Protein AF-0000000070730585 (afdb_homodimer)

Foldseek 3Di:
DPPCVVQAQAWKWWAWPQGKIKIFHWNDADPQRKTKGAQMWIWAAAADPPPPDFIDTHGDGIDIDTPNGTDDMGGDDPVVVVVDDRRPDHDDGDDNPPPPD/DPPCVVQAQAWKWWAWPQGKIKIFHWNDADPQRKTKGAQMWIWDAAADPPPPDFIDTHGDGIDIDTPNGTDDMGGDDPVVVVVDDSRPDHDDGDDPVPPPD

Solvent-accessible surface area (backbone atoms only — not comparable to full-atom values): 10731 Å² total; per-residue (Å²): 130,67,76,58,64,81,41,48,74,33,51,28,39,40,33,30,50,60,41,47,39,34,36,24,30,27,69,46,68,52,97,73,48,30,35,34,30,35,78,19,30,36,48,46,57,48,47,46,86,76,48,84,55,62,38,43,78,41,81,55,42,71,43,77,45,52,23,81,42,28,16,36,40,24,60,60,52,67,78,58,53,72,68,56,62,64,64,72,49,35,28,40,67,61,21,61,63,67,68,80,117,130,65,76,60,64,81,40,49,76,32,49,27,38,38,33,31,49,63,41,45,39,35,38,22,29,28,70,45,68,50,94,73,50,30,33,36,30,34,77,19,32,34,47,48,57,50,46,47,85,75,48,83,55,63,39,42,76,41,79,55,40,70,45,78,45,52,24,84,43,27,16,33,40,25,60,60,53,67,79,60,54,71,69,56,61,64,63,72,48,34,27,42,69,60,19,63,69,64,72,81,117

Structure (mmCIF, N/CA/C/O backbone):
data_AF-0000000070730585-model_v1
#
loop_
_entity.id
_entity.type
_entity.pdbx_description
1 polymer 'LSM2-LSM8 complex subunit LSM8'
#
loop_
_atom_site.group_PDB
_atom_site.id
_atom_site.type_symbol
_atom_site.label_atom_id
_atom_site.label_alt_id
_atom_site.label_comp_id
_atom_site.label_asym_id
_atom_site.label_entity_id
_atom_site.label_seq_id
_atom_site.pdbx_PDB_ins_code
_atom_site.Cartn_x
_atom_site.Cartn_y
_atom_site.Cartn_z
_atom_site.occupancy
_atom_site.B_iso_or_equiv
_atom_site.auth_seq_id
_atom_site.auth_comp_id
_atom_site.auth_asym_id
_atom_site.auth_atom_id
_atom_site.pdbx_PDB_model_num
ATOM 1 N N . MET A 1 1 ? 3.477 23.672 -4.301 1 46.38 1 MET A N 1
ATOM 2 C CA . MET A 1 1 ? 3.389 23.297 -2.893 1 46.38 1 MET A CA 1
ATOM 3 C C . MET A 1 1 ? 3.186 21.781 -2.742 1 46.38 1 MET A C 1
ATOM 5 O O . MET A 1 1 ? 2.643 21.141 -3.639 1 46.38 1 MET A O 1
ATOM 9 N N . SER A 1 2 ? 3.818 21.078 -1.729 1 65.12 2 SER A N 1
ATOM 10 C CA . SER A 1 2 ? 3.908 19.625 -1.637 1 65.12 2 SER A CA 1
ATOM 11 C C . SER A 1 2 ? 2.527 18.984 -1.511 1 65.12 2 SER A C 1
ATOM 13 O O . SER A 1 2 ? 1.624 19.578 -0.907 1 65.12 2 SER A O 1
ATOM 15 N N . GLU A 1 3 ? 2.125 18.172 -2.365 1 73.56 3 GLU A N 1
ATOM 16 C CA . GLU A 1 3 ? 0.875 17.422 -2.332 1 73.56 3 GLU A CA 1
ATOM 17 C C . GLU A 1 3 ? 0.515 17 -0.906 1 73.56 3 GLU A C 1
ATOM 19 O O . GLU A 1 3 ? -0.664 16.859 -0.574 1 73.56 3 GLU A O 1
ATOM 24 N N . LEU A 1 4 ? 1.361 17.109 -0.024 1 88.06 4 LEU A N 1
ATOM 25 C CA . LEU A 1 4 ? 1.136 16.734 1.369 1 88.06 4 LEU A CA 1
ATOM 26 C C . LEU A 1 4 ? 0.392 17.844 2.111 1 88.06 4 LEU A C 1
ATOM 28 O O . LEU A 1 4 ? -0.334 17.562 3.07 1 88.06 4 LEU A O 1
ATOM 32 N N . ALA A 1 5 ? 0.624 19.031 1.629 1 90.94 5 ALA A N 1
ATOM 33 C CA . ALA A 1 5 ? -0.009 20.172 2.283 1 90.94 5 ALA A CA 1
ATOM 34 C C . ALA A 1 5 ? -1.527 20.016 2.305 1 90.94 5 ALA A C 1
ATOM 36 O O . ALA A 1 5 ? -2.18 20.375 3.289 1 90.94 5 ALA A O 1
ATOM 37 N N . SER A 1 6 ? -2.062 19.469 1.264 1 89.31 6 SER A N 1
ATOM 38 C CA . SER A 1 6 ? -3.512 19.328 1.159 1 89.31 6 SER A CA 1
ATOM 39 C C . SER A 1 6 ? -4.039 18.266 2.119 1 89.31 6 SER A C 1
ATOM 41 O O . SER A 1 6 ? -5.246 18.188 2.371 1 89.31 6 SER A O 1
ATOM 43 N N . PHE A 1 7 ? -3.184 17.484 2.658 1 92.44 7 PHE A N 1
ATOM 44 C CA . PHE A 1 7 ? -3.586 16.391 3.543 1 92.44 7 PHE A CA 1
ATOM 45 C C . PHE A 1 7 ? -3.508 16.828 5.004 1 92.44 7 PHE A C 1
ATOM 47 O O . PHE A 1 7 ? -4.047 16.156 5.883 1 92.44 7 PHE A O 1
ATOM 54 N N . VAL A 1 8 ? -2.832 17.922 5.25 1 95.75 8 VAL A N 1
ATOM 55 C CA . VAL A 1 8 ? -2.627 18.328 6.633 1 95.75 8 VAL A CA 1
ATOM 56 C C . VAL A 1 8 ? -3.979 18.547 7.312 1 95.75 8 VAL A C 1
ATOM 58 O O . VAL A 1 8 ? -4.859 19.219 6.758 1 95.75 8 VAL A O 1
ATOM 61 N N . GLY A 1 9 ? -4.141 17.922 8.484 1 96.56 9 GLY A N 1
ATOM 62 C CA . GLY A 1 9 ? -5.375 18.031 9.242 1 96.56 9 GLY A CA 1
ATOM 63 C C . GLY A 1 9 ? -6.383 16.953 8.906 1 96.56 9 GLY A C 1
ATOM 64 O O . GLY A 1 9 ? -7.43 16.844 9.555 1 96.56 9 GLY A O 1
ATOM 65 N N . LYS A 1 10 ? -6.133 16.188 7.938 1 94.69 10 LYS A N 1
ATOM 66 C CA . LYS A 1 10 ? -7.051 15.148 7.508 1 94.69 10 LYS A CA 1
ATOM 67 C C . LYS A 1 10 ? -6.586 13.773 7.984 1 94.69 10 LYS A C 1
ATOM 69 O O . LYS A 1 10 ? -5.418 13.594 8.336 1 94.69 10 LYS A O 1
ATOM 74 N N . LYS A 1 11 ? -7.574 12.844 8.055 1 95.25 11 LYS A N 1
ATOM 75 C CA . LYS A 1 11 ? -7.234 11.445 8.289 1 95.25 11 LYS A CA 1
ATOM 76 C C . LYS A 1 11 ? -6.641 10.797 7.043 1 95.25 11 LYS A C 1
ATOM 78 O O . LYS A 1 11 ? -7.18 10.945 5.945 1 95.25 11 LYS A O 1
ATOM 83 N N . VAL A 1 12 ? -5.445 10.164 7.25 1 95.25 12 VAL A N 1
ATOM 84 C CA . VAL A 1 12 ? -4.758 9.602 6.094 1 95.25 12 VAL A CA 1
ATOM 85 C C . VAL A 1 12 ? -4.352 8.156 6.387 1 95.25 12 VAL A C 1
ATOM 87 O O . VAL A 1 12 ? -4.262 7.758 7.547 1 95.25 12 VAL A O 1
ATOM 90 N N . HIS A 1 13 ? -4.184 7.422 5.332 1 93.75 13 HIS A N 1
ATOM 91 C CA . HIS A 1 13 ? -3.486 6.141 5.332 1 93.75 13 HIS A CA 1
ATOM 92 C C . HIS A 1 13 ? -2.021 6.309 4.941 1 93.75 13 HIS A C 1
ATOM 94 O O . HIS A 1 13 ? -1.703 7.082 4.035 1 93.75 13 HIS A O 1
ATOM 100 N N . VAL A 1 14 ? -1.124 5.578 5.559 1 95.25 14 VAL A N 1
ATOM 101 C CA . VAL A 1 14 ? 0.295 5.586 5.219 1 95.25 14 VAL A CA 1
ATOM 102 C C . VAL A 1 14 ? 0.813 4.156 5.121 1 95.25 14 VAL A C 1
ATOM 104 O O . VAL A 1 14 ? 0.583 3.342 6.023 1 95.25 14 VAL A O 1
ATOM 107 N N . ILE A 1 15 ? 1.457 3.891 4.09 1 93.44 15 ILE A N 1
ATOM 108 C CA . ILE A 1 15 ? 2.131 2.607 3.926 1 93.44 15 ILE A CA 1
ATOM 109 C C . ILE A 1 15 ? 3.643 2.814 3.924 1 93.44 15 ILE A C 1
ATOM 111 O O . ILE A 1 15 ? 4.152 3.688 3.217 1 93.44 15 ILE A O 1
ATOM 115 N N . THR A 1 16 ? 4.32 2.016 4.695 1 93.25 16 THR A N 1
ATOM 116 C CA . THR A 1 16 ? 5.766 2.162 4.809 1 93.25 16 THR A CA 1
ATOM 117 C C . THR A 1 16 ? 6.484 1.102 3.977 1 93.25 16 THR A C 1
ATOM 119 O O . THR A 1 16 ? 5.867 0.133 3.529 1 93.25 16 THR A O 1
ATOM 122 N N . THR A 1 17 ? 7.723 1.314 3.809 1 90 17 THR A N 1
ATOM 123 C CA . THR A 1 17 ? 8.547 0.448 2.971 1 90 17 THR A CA 1
ATOM 124 C C . THR A 1 17 ? 8.617 -0.959 3.555 1 90 17 THR A C 1
ATOM 126 O O . THR A 1 17 ? 8.789 -1.934 2.82 1 90 17 THR A O 1
ATOM 129 N N . ASP A 1 18 ? 8.398 -1.096 4.801 1 86.88 18 ASP A N 1
ATOM 130 C CA . ASP A 1 18 ? 8.43 -2.408 5.441 1 86.88 18 ASP A CA 1
ATOM 131 C C . ASP A 1 18 ? 7.02 -2.992 5.555 1 86.88 18 ASP A C 1
ATOM 133 O O . ASP A 1 18 ? 6.77 -3.863 6.391 1 86.88 18 ASP A O 1
ATOM 137 N N . ALA A 1 19 ? 6.078 -2.416 4.809 1 88.69 19 ALA A N 1
ATOM 138 C CA . ALA A 1 19 ? 4.746 -2.965 4.574 1 88.69 19 ALA A CA 1
ATOM 139 C C . ALA A 1 19 ? 3.867 -2.814 5.812 1 88.69 19 ALA A C 1
ATOM 141 O O . ALA A 1 19 ? 3.025 -3.674 6.09 1 88.69 19 ALA A O 1
ATOM 142 N N . ARG A 1 20 ? 4.113 -1.844 6.598 1 90.44 20 ARG A N 1
ATOM 143 C CA . ARG A 1 20 ? 3.189 -1.505 7.676 1 90.44 20 ARG A CA 1
ATOM 144 C C . ARG A 1 20 ? 2.127 -0.521 7.195 1 90.44 20 ARG A C 1
ATOM 146 O O . ARG A 1 20 ? 2.375 0.276 6.289 1 90.44 20 ARG A O 1
ATOM 153 N N . PHE A 1 21 ? 0.954 -0.68 7.797 1 90.88 21 PHE A N 1
ATOM 154 C CA . PHE A 1 21 ? -0.191 0.135 7.406 1 90.88 21 PHE A CA 1
ATOM 155 C C . PHE A 1 21 ? -0.681 0.977 8.578 1 90.88 21 PHE A C 1
ATOM 157 O O . PHE A 1 21 ? -1.13 0.438 9.594 1 90.88 21 PHE A O 1
ATOM 164 N N . PHE A 1 22 ? -0.597 2.279 8.406 1 94.88 22 PHE A N 1
ATOM 165 C CA . PHE A 1 22 ? -1.004 3.191 9.469 1 94.88 22 PHE A CA 1
ATOM 166 C C . PHE A 1 22 ? -2.189 4.043 9.023 1 94.88 22 PHE A C 1
ATOM 168 O O . PHE A 1 22 ? -2.365 4.297 7.832 1 94.88 22 PHE A O 1
ATOM 175 N N . GLU A 1 23 ? -2.961 4.387 9.945 1 95.38 23 GLU A N 1
ATOM 176 C CA . GLU A 1 23 ? -4.004 5.398 9.805 1 95.38 23 GLU A CA 1
ATOM 177 C C . GLU A 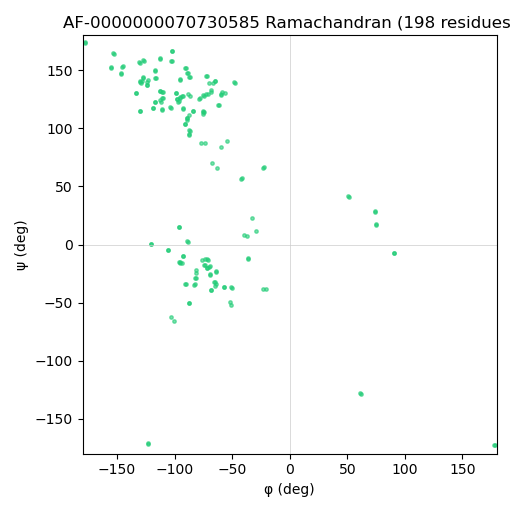1 23 ? -3.912 6.445 10.914 1 95.38 23 GLU A C 1
ATOM 179 O O . GLU A 1 23 ? -3.641 6.109 12.07 1 95.38 23 GLU A O 1
ATOM 184 N N . GLY A 1 24 ? -4.129 7.664 10.578 1 96.81 24 GLY A N 1
ATOM 185 C CA . GLY A 1 24 ? -4.105 8.75 11.555 1 96.81 24 GLY A CA 1
ATOM 186 C C . GLY A 1 24 ? -4.336 10.109 10.93 1 96.81 24 GLY A C 1
ATOM 187 O O . GLY A 1 24 ? -4.68 10.211 9.75 1 96.81 24 GLY A O 1
ATOM 188 N N . ILE A 1 25 ? -4.168 11.141 11.789 1 98 25 ILE A N 1
ATOM 189 C CA . ILE A 1 25 ? -4.309 12.516 11.32 1 98 25 ILE A CA 1
ATOM 190 C C . ILE A 1 25 ? -2.936 13.078 10.961 1 98 25 ILE A C 1
ATOM 192 O O . ILE A 1 25 ? -2.02 13.078 11.789 1 98 25 ILE A O 1
ATOM 196 N N . LEU A 1 26 ? -2.793 13.594 9.75 1 97.62 26 LEU A N 1
ATOM 197 C CA . LEU A 1 26 ? -1.549 14.258 9.375 1 97.62 26 LEU A CA 1
ATOM 198 C C . LEU A 1 26 ? -1.453 15.633 10.023 1 97.62 26 LEU A C 1
ATOM 200 O O . LEU A 1 26 ? -2.205 16.547 9.672 1 97.62 26 LEU A O 1
ATOM 204 N N . GLU A 1 27 ? -0.544 15.773 10.844 1 98 27 GLU A N 1
ATOM 205 C CA . GLU A 1 27 ? -0.42 17.031 11.57 1 98 27 GLU A CA 1
ATOM 206 C C . GLU A 1 27 ? 0.496 18 10.836 1 98 27 GLU A C 1
ATOM 208 O O . GLU A 1 27 ? 0.332 19.219 10.945 1 98 27 GLU A O 1
ATOM 213 N N . GLY A 1 28 ? 1.471 17.438 10.195 1 97 28 GLY A N 1
ATOM 214 C CA . GLY A 1 28 ? 2.426 18.266 9.484 1 97 28 GLY A CA 1
ATOM 215 C C . GLY A 1 28 ? 3.48 17.469 8.742 1 97 28 GLY A C 1
ATOM 216 O O . GLY A 1 28 ? 3.455 16.234 8.758 1 97 28 GLY A O 1
ATOM 217 N N . PHE A 1 29 ? 4.305 18.203 7.965 1 95.56 29 PHE A N 1
ATOM 218 C CA . PHE A 1 29 ? 5.422 17.625 7.227 1 95.56 29 PHE A CA 1
ATOM 219 C C . PHE A 1 29 ? 6.516 18.672 7.008 1 95.56 29 PHE A C 1
ATOM 221 O O . PHE A 1 29 ? 6.305 19.859 7.238 1 95.56 29 PHE A O 1
ATOM 228 N N . ASP A 1 30 ? 7.656 18.172 6.645 1 94 30 ASP A N 1
ATOM 229 C CA . ASP A 1 30 ? 8.75 19.109 6.418 1 94 30 ASP A CA 1
ATOM 230 C C . ASP A 1 30 ? 9.312 18.984 5.008 1 94 30 ASP A C 1
ATOM 232 O O . ASP A 1 30 ? 8.711 18.312 4.156 1 94 30 ASP A O 1
ATOM 236 N N . LYS A 1 31 ? 10.383 19.594 4.684 1 90.38 31 LYS A N 1
ATOM 237 C CA . LYS A 1 31 ? 10.938 19.641 3.334 1 90.38 31 LYS A CA 1
ATOM 238 C C . LYS A 1 31 ? 11.469 18.281 2.906 1 90.38 31 LYS A C 1
ATOM 240 O O . LYS A 1 31 ? 11.547 17.984 1.713 1 90.38 31 LYS A O 1
ATOM 245 N N . ASN A 1 32 ? 11.867 17.406 3.83 1 89.88 32 ASN A N 1
ATOM 246 C CA . ASN A 1 32 ? 12.352 16.062 3.535 1 89.88 32 ASN A CA 1
ATOM 247 C C . ASN A 1 32 ? 11.211 15.047 3.49 1 89.88 32 ASN A C 1
ATOM 249 O O . ASN A 1 32 ? 11.453 13.836 3.412 1 89.88 32 ASN A O 1
ATOM 253 N N . THR A 1 33 ? 10 15.555 3.664 1 90.44 33 THR A N 1
ATOM 254 C CA . THR A 1 33 ? 8.773 14.766 3.596 1 90.44 33 THR A CA 1
ATOM 255 C C . THR A 1 33 ? 8.617 13.914 4.852 1 90.44 33 THR A C 1
ATOM 257 O O . THR A 1 33 ? 7.922 12.891 4.828 1 90.44 33 THR A O 1
ATOM 260 N N . ASN A 1 34 ? 9.352 14.273 5.871 1 95.06 34 ASN A N 1
ATOM 261 C CA . ASN A 1 34 ? 9.016 13.703 7.172 1 95.06 34 ASN A CA 1
ATOM 262 C C . ASN A 1 34 ? 7.633 14.156 7.641 1 95.06 34 ASN A C 1
ATOM 264 O O . ASN A 1 34 ? 7.266 15.32 7.465 1 95.06 34 ASN A O 1
ATOM 268 N N . ILE A 1 35 ? 6.938 13.188 8.242 1 96.75 35 ILE A N 1
ATOM 269 C CA . ILE A 1 35 ? 5.578 13.562 8.617 1 96.75 35 ILE A CA 1
ATOM 270 C C . ILE A 1 35 ? 5.352 13.258 10.094 1 96.75 35 ILE A C 1
ATOM 272 O O . ILE A 1 35 ? 6.078 12.453 10.695 1 96.75 35 ILE A O 1
ATOM 276 N N . ILE A 1 36 ? 4.352 13.945 10.633 1 98.06 36 ILE A N 1
ATOM 277 C CA . ILE A 1 36 ? 3.852 13.688 11.977 1 98.06 36 ILE A CA 1
ATOM 278 C C . ILE A 1 36 ? 2.393 13.234 11.906 1 98.06 36 ILE A C 1
ATOM 280 O O . ILE A 1 36 ? 1.548 13.938 11.352 1 98.06 36 ILE A O 1
ATOM 284 N N . LEU A 1 37 ? 2.137 12.062 12.438 1 97.88 37 LEU A N 1
ATOM 285 C CA . LEU A 1 37 ? 0.783 11.531 12.531 1 97.88 37 LEU A CA 1
ATOM 286 C C . LEU A 1 37 ? 0.302 11.508 13.977 1 97.88 37 LEU A C 1
ATOM 288 O O . LEU A 1 37 ? 1.029 11.062 14.867 1 97.88 37 LEU A O 1
ATOM 292 N N . SER A 1 38 ? -0.859 12.008 14.164 1 98 38 SER A N 1
ATOM 293 C CA . SER A 1 38 ? -1.457 11.906 15.492 1 98 38 SER A CA 1
ATOM 294 C C . SER A 1 38 ? -2.67 10.984 15.484 1 98 38 SER A C 1
ATOM 296 O O . SER A 1 38 ? -3.201 10.656 14.422 1 98 38 SER A O 1
ATOM 298 N N . ASN A 1 39 ? -3.055 10.469 16.797 1 97.25 39 ASN A N 1
ATOM 299 C CA . ASN A 1 39 ? -4.184 9.555 16.953 1 97.25 39 ASN A CA 1
ATOM 300 C C . ASN A 1 39 ? -4.082 8.375 15.984 1 97.25 39 ASN A C 1
ATOM 302 O O . ASN A 1 39 ? -5.055 8.039 15.305 1 97.25 39 ASN A O 1
ATOM 306 N N . SER A 1 40 ? -2.85 7.895 15.891 1 96.94 40 SER A N 1
ATOM 307 C CA . SER A 1 40 ? -2.613 6.918 14.828 1 96.94 40 SER A CA 1
ATOM 308 C C . SER A 1 40 ? -2.852 5.496 15.328 1 96.94 40 SER A C 1
ATOM 310 O O . SER A 1 40 ? -2.762 5.23 16.531 1 96.94 40 SER A O 1
ATOM 312 N N . ILE A 1 41 ? -3.244 4.609 14.414 1 94.88 41 ILE A N 1
ATOM 313 C CA . ILE A 1 41 ? -3.332 3.172 14.633 1 94.88 41 ILE A CA 1
ATOM 314 C C . ILE A 1 41 ? -2.57 2.434 13.539 1 94.88 41 ILE A C 1
ATOM 316 O O . ILE A 1 41 ? -2.477 2.916 12.406 1 94.88 41 ILE A O 1
ATOM 320 N N . GLU A 1 42 ? -1.942 1.357 13.906 1 94.12 42 GLU A N 1
ATOM 321 C CA . GLU A 1 42 ? -1.372 0.425 12.938 1 94.12 42 GLU A CA 1
ATOM 322 C C . GLU A 1 42 ? -2.303 -0.762 12.703 1 94.12 42 GLU A C 1
ATOM 324 O O . GLU A 1 42 ? -2.771 -1.389 13.656 1 94.12 42 GLU A O 1
ATOM 329 N N . ARG A 1 43 ? -2.6 -0.965 11.539 1 88.19 43 ARG A N 1
ATOM 330 C CA . ARG A 1 43 ? -3.42 -2.123 11.203 1 88.19 43 ARG A CA 1
ATOM 331 C C . ARG A 1 43 ? -2.553 -3.326 10.844 1 88.19 43 ARG A C 1
ATOM 333 O O . ARG A 1 43 ? -1.734 -3.258 9.93 1 88.19 43 ARG A O 1
ATOM 340 N N . LEU A 1 44 ? -2.645 -4.359 11.602 1 85.19 44 LEU A N 1
ATOM 341 C CA . LEU A 1 44 ? -1.96 -5.617 11.312 1 85.19 44 LEU A CA 1
ATOM 342 C C . LEU A 1 44 ? -2.846 -6.543 10.492 1 85.19 44 LEU A C 1
ATOM 344 O O . LEU A 1 44 ? -3.883 -7.008 10.969 1 85.19 44 LEU A O 1
ATOM 348 N N . ILE A 1 45 ? -2.518 -6.605 9.227 1 75.38 45 ILE A N 1
ATOM 349 C CA . ILE A 1 45 ? -3.283 -7.457 8.328 1 75.38 45 ILE A CA 1
ATOM 350 C C . ILE A 1 45 ? -2.676 -8.859 8.297 1 75.38 45 ILE A C 1
ATOM 352 O O . ILE A 1 45 ? -1.491 -9.023 7.992 1 75.38 45 ILE A O 1
ATOM 356 N N . HIS A 1 46 ? -3.238 -9.844 8.852 1 66.81 46 HIS A N 1
ATOM 357 C CA . HIS A 1 46 ? -2.762 -11.219 8.906 1 66.81 46 HIS A CA 1
ATOM 358 C C . HIS A 1 46 ? -3.217 -12.008 7.684 1 66.81 46 HIS A C 1
ATOM 360 O O . HIS A 1 46 ? -4.309 -11.773 7.16 1 66.81 46 HIS A O 1
ATOM 366 N N . SER A 1 47 ? -2.146 -12.375 6.766 1 59.47 47 SER A N 1
ATOM 367 C CA . SER A 1 47 ? -2.344 -13.078 5.5 1 59.47 47 SER A CA 1
ATOM 368 C C . SER A 1 47 ? -3.176 -14.344 5.691 1 59.47 47 SER A C 1
ATOM 370 O O . SER A 1 47 ? -3.869 -14.781 4.773 1 59.47 47 SER A O 1
ATOM 372 N N . THR A 1 48 ? -2.738 -15.234 6.77 1 53.94 48 THR A N 1
ATOM 373 C CA . THR A 1 48 ? -2.953 -16.656 6.562 1 53.94 48 THR A CA 1
ATOM 374 C C . THR A 1 48 ? -4.422 -17.016 6.762 1 53.94 48 THR A C 1
ATOM 376 O O . THR A 1 48 ? -5.078 -16.5 7.664 1 53.94 48 THR A O 1
ATOM 379 N N . GLN A 1 49 ? -4.918 -17.391 5.668 1 51.38 49 GLN A N 1
ATOM 380 C CA . GLN A 1 49 ? -6.125 -18.203 5.816 1 51.38 49 GLN A CA 1
ATOM 381 C C . GLN A 1 49 ? -6.172 -18.875 7.184 1 51.38 49 GLN A C 1
ATOM 383 O O . GLN A 1 49 ? -7.25 -19.125 7.727 1 51.38 49 GLN A O 1
ATOM 388 N N . GLU A 1 50 ? -4.934 -19.234 7.465 1 49.38 50 GLU A N 1
ATOM 389 C CA . GLU A 1 50 ? -4.961 -20.141 8.617 1 49.38 50 GLU A CA 1
ATOM 390 C C . GLU A 1 50 ? -5.062 -19.359 9.922 1 49.38 50 GLU A C 1
ATOM 392 O O . GLU A 1 50 ? -5.305 -19.953 10.984 1 49.38 50 GLU A O 1
ATOM 397 N N . SER A 1 51 ? -4.629 -18.125 9.719 1 53.62 51 SER A N 1
ATOM 398 C CA . SER A 1 51 ? -4.715 -17.578 11.07 1 53.62 51 SER A CA 1
ATOM 399 C C . SER A 1 51 ? -6.098 -17 11.352 1 53.62 51 SER A C 1
ATOM 401 O O . SER A 1 51 ? -6.633 -16.234 10.547 1 53.62 51 SER A O 1
ATOM 403 N N . ASP A 1 52 ? -6.836 -17.75 11.883 1 58.66 52 ASP A N 1
ATOM 404 C CA . ASP A 1 52 ? -8.109 -17.328 12.461 1 58.66 52 ASP A CA 1
ATOM 405 C C . ASP A 1 52 ? -7.965 -15.977 13.164 1 58.66 52 ASP A C 1
ATOM 407 O O . ASP A 1 52 ? -8.867 -15.547 13.883 1 58.66 52 ASP A O 1
ATOM 411 N N . GLU A 1 53 ? -6.805 -15.484 12.922 1 62.62 53 GLU A N 1
ATOM 412 C CA . GLU A 1 53 ? -6.684 -14.258 13.695 1 62.62 53 GLU A CA 1
ATOM 413 C C . GLU A 1 53 ? -7.223 -13.062 12.922 1 62.62 53 GLU A C 1
ATOM 415 O O . GLU A 1 53 ? -6.977 -12.922 11.727 1 62.62 53 GLU A O 1
ATOM 420 N N . ALA A 1 54 ? -7.996 -12.398 13.547 1 70.12 54 ALA A N 1
ATOM 421 C CA . ALA A 1 54 ? -8.609 -11.18 13.008 1 70.12 54 ALA A CA 1
ATOM 422 C C . ALA A 1 54 ? -7.578 -10.062 12.867 1 70.12 54 ALA A C 1
ATOM 424 O O . ALA A 1 54 ? -6.582 -10.031 13.594 1 70.12 54 ALA A O 1
ATOM 425 N N . ASN A 1 55 ? -7.672 -9.375 11.828 1 79.38 55 ASN A N 1
ATOM 426 C CA . ASN A 1 55 ? -6.871 -8.164 11.727 1 79.38 55 ASN A CA 1
ATOM 427 C C . ASN A 1 55 ? -6.992 -7.305 12.984 1 79.38 55 ASN A C 1
ATOM 429 O O . ASN A 1 55 ? -8.047 -7.281 13.625 1 79.38 55 ASN A O 1
ATOM 433 N N . GLU A 1 56 ? -5.926 -6.797 13.344 1 84.56 56 GLU A N 1
ATOM 434 C CA . GLU A 1 56 ? -5.922 -6.008 14.57 1 84.56 56 GLU A CA 1
ATOM 435 C C . GLU A 1 56 ? -5.562 -4.551 14.289 1 84.56 56 GLU A C 1
ATOM 437 O O . GLU A 1 56 ? -4.816 -4.262 13.352 1 84.56 56 GLU A O 1
ATOM 442 N N . ALA A 1 57 ? -6.188 -3.713 15.008 1 87.62 57 ALA A N 1
ATOM 443 C CA . ALA A 1 57 ? -5.816 -2.299 15.055 1 87.62 57 ALA A CA 1
ATOM 444 C C . ALA A 1 57 ? -5.078 -1.968 16.344 1 87.62 57 ALA A C 1
ATOM 446 O O . ALA A 1 57 ? -5.629 -2.123 17.438 1 87.62 57 ALA A O 1
ATOM 447 N N . ILE A 1 58 ? -3.848 -1.537 16.219 1 92 58 ILE A N 1
ATOM 448 C CA . ILE A 1 58 ? -3.021 -1.26 17.391 1 92 58 ILE A CA 1
ATOM 449 C C . ILE A 1 58 ? -2.785 0.244 17.516 1 92 58 ILE A C 1
ATOM 451 O O . ILE A 1 58 ? -2.145 0.848 16.641 1 92 58 ILE A O 1
ATOM 455 N N . PRO A 1 59 ? -3.318 0.814 18.641 1 93.94 59 PRO A N 1
ATOM 456 C CA . PRO A 1 59 ? -3.037 2.238 18.828 1 93.94 59 PRO A CA 1
ATOM 457 C C . PRO A 1 59 ? -1.542 2.545 18.891 1 93.94 59 PRO A C 1
ATOM 459 O O . PRO A 1 59 ? -0.784 1.833 19.547 1 93.94 59 PRO A O 1
ATOM 462 N N . SER A 1 60 ? -1.161 3.535 18.109 1 92.94 60 SER A N 1
ATOM 463 C CA . SER A 1 60 ? 0.253 3.891 18.062 1 92.94 60 SER A CA 1
ATOM 464 C C . SER A 1 60 ? 0.474 5.34 18.484 1 92.94 60 SER A C 1
ATOM 466 O O . SER A 1 60 ? 1.613 5.805 18.562 1 92.94 60 SER A O 1
ATOM 468 N N . GLY A 1 61 ? -0.652 6.113 18.859 1 94.12 61 GLY A N 1
ATOM 469 C CA . GLY A 1 61 ? -0.539 7.488 19.328 1 94.12 61 GLY A CA 1
ATOM 470 C C . GLY A 1 61 ? 0.059 8.422 18.297 1 94.12 61 GLY A C 1
ATOM 471 O O . GLY A 1 61 ? -0.455 8.531 17.172 1 94.12 61 GLY A O 1
ATOM 472 N N . VAL A 1 62 ? 1.146 9.188 18.781 1 95.75 62 VAL A N 1
ATOM 473 C CA . VAL A 1 62 ? 1.827 10.094 17.875 1 95.75 62 VAL A CA 1
ATOM 474 C C . VAL A 1 62 ? 3.016 9.383 17.234 1 95.75 62 VAL A C 1
ATOM 476 O O . VAL A 1 62 ? 3.822 8.758 17.922 1 95.75 62 VAL A O 1
ATOM 479 N N . ASN A 1 63 ? 3.066 9.438 15.883 1 96.69 63 ASN A N 1
ATOM 480 C CA . ASN A 1 63 ? 4.137 8.797 15.125 1 96.69 63 ASN A CA 1
ATOM 481 C C . ASN A 1 63 ? 4.852 9.797 14.219 1 96.69 63 ASN A C 1
ATOM 483 O O . ASN A 1 63 ? 4.215 10.672 13.617 1 96.69 63 ASN A O 1
ATOM 487 N N . ILE A 1 64 ? 6.109 9.68 14.203 1 96.25 64 ILE A N 1
ATOM 488 C CA . ILE A 1 64 ? 6.914 10.422 13.242 1 96.25 64 ILE A CA 1
ATOM 489 C C . ILE A 1 64 ? 7.512 9.469 12.211 1 96.25 64 ILE A C 1
ATOM 491 O O . ILE A 1 64 ? 8.117 8.453 12.578 1 96.25 64 ILE A O 1
ATOM 495 N N . MET A 1 65 ? 7.289 9.75 11.023 1 95.38 65 MET A N 1
ATOM 496 C CA . MET A 1 65 ? 7.777 8.891 9.945 1 95.38 65 MET A CA 1
ATOM 497 C C . MET A 1 65 ? 8.648 9.68 8.977 1 95.38 65 MET A C 1
ATOM 499 O O . MET A 1 65 ? 8.328 10.82 8.633 1 95.38 65 MET A O 1
ATOM 503 N N . ARG A 1 66 ? 9.656 9.008 8.562 1 93.5 66 ARG A N 1
ATOM 504 C CA . ARG A 1 66 ? 10.578 9.648 7.625 1 93.5 66 ARG A CA 1
ATOM 505 C C . ARG A 1 66 ? 10.117 9.461 6.184 1 93.5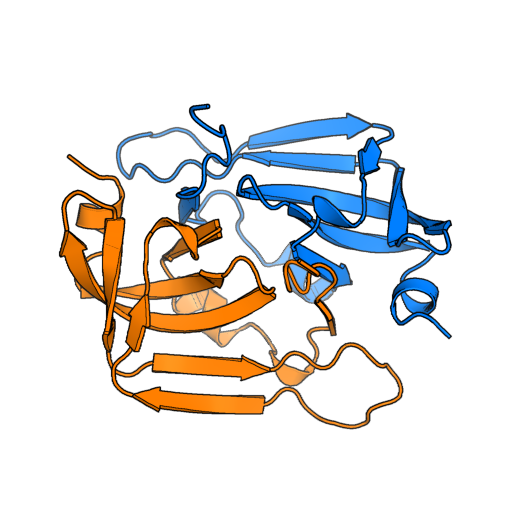 66 ARG A C 1
ATOM 507 O O . ARG A 1 66 ? 9.5 8.453 5.852 1 93.5 66 ARG A O 1
ATOM 514 N N . GLY A 1 67 ? 10.328 10.422 5.43 1 91.75 67 GLY A N 1
ATOM 515 C CA . GLY A 1 67 ? 9.953 10.406 4.023 1 91.75 67 GLY A CA 1
ATOM 516 C C . GLY A 1 67 ? 10.453 9.18 3.287 1 91.75 67 GLY A C 1
ATOM 517 O O . GLY A 1 67 ? 9.711 8.578 2.5 1 91.75 67 GLY A O 1
ATOM 518 N N . ASN A 1 68 ? 11.625 8.703 3.604 1 88.25 68 ASN A N 1
ATOM 519 C CA . ASN A 1 68 ? 12.227 7.566 2.922 1 88.25 68 ASN A CA 1
ATOM 520 C C . ASN A 1 68 ? 11.562 6.254 3.326 1 88.25 68 ASN A C 1
ATOM 522 O O . ASN A 1 68 ? 11.711 5.242 2.637 1 88.25 68 ASN A O 1
ATOM 526 N N . GLU A 1 69 ? 10.891 6.297 4.363 1 91.5 69 GLU A N 1
ATOM 527 C CA . GLU A 1 69 ? 10.242 5.078 4.844 1 91.5 69 GLU A CA 1
ATOM 528 C C . GLU A 1 69 ? 8.812 4.977 4.32 1 91.5 69 GLU A C 1
ATOM 530 O O . GLU A 1 69 ? 8.172 3.926 4.441 1 91.5 69 GLU A O 1
ATOM 535 N N . ILE A 1 70 ? 8.359 5.98 3.756 1 94 70 ILE A N 1
ATOM 536 C CA . ILE A 1 70 ? 6.969 6.02 3.316 1 94 70 ILE A CA 1
ATOM 537 C C . ILE A 1 70 ? 6.887 5.707 1.824 1 94 70 ILE A C 1
ATOM 539 O O . ILE A 1 70 ? 7.613 6.293 1.02 1 94 70 ILE A O 1
ATOM 543 N N . VAL A 1 71 ? 6.07 4.848 1.477 1 92.12 71 VAL A N 1
ATOM 544 C CA . VAL A 1 71 ? 5.82 4.516 0.078 1 92.12 71 VAL A CA 1
ATOM 545 C C . VAL A 1 71 ? 4.738 5.434 -0.487 1 92.12 71 VAL A C 1
ATOM 547 O O . VAL A 1 71 ? 4.938 6.07 -1.523 1 92.12 71 VAL A O 1
ATOM 550 N N . CYS A 1 72 ? 3.637 5.539 0.225 1 90.62 72 CYS A N 1
ATOM 551 C CA . CYS A 1 72 ? 2.529 6.363 -0.245 1 90.62 72 CYS A CA 1
ATOM 552 C C . CYS A 1 72 ? 1.663 6.828 0.919 1 90.62 72 CYS A C 1
ATOM 554 O O . CYS A 1 72 ? 1.63 6.188 1.97 1 90.62 72 CYS A O 1
ATOM 556 N N . ILE A 1 73 ? 1.052 7.961 0.731 1 93 73 ILE A N 1
ATOM 557 C CA . ILE A 1 73 ? 0.103 8.547 1.672 1 93 73 ILE A CA 1
ATOM 558 C C . ILE A 1 73 ? -1.184 8.922 0.939 1 93 73 ILE A C 1
ATOM 560 O O . ILE A 1 73 ? -1.14 9.43 -0.183 1 93 73 ILE A O 1
ATOM 564 N N . GLY A 1 74 ? -2.35 8.656 1.606 1 91.12 74 GLY A N 1
ATOM 565 C CA . GLY A 1 74 ? -3.621 8.969 0.976 1 91.12 74 GLY A CA 1
ATOM 566 C C . GLY A 1 74 ? -4.684 9.406 1.964 1 91.12 74 GLY A C 1
ATOM 567 O O . GLY A 1 74 ? -4.73 8.922 3.094 1 91.12 74 GLY A O 1
ATOM 568 N N . GLU A 1 75 ? -5.465 10.242 1.485 1 90.56 75 GLU A N 1
ATOM 569 C CA . GLU A 1 75 ? -6.582 10.703 2.307 1 90.56 75 GLU A CA 1
ATOM 570 C C . GLU A 1 75 ? -7.641 9.617 2.459 1 90.56 75 GLU A C 1
ATOM 572 O O . GLU A 1 75 ? -7.918 8.875 1.516 1 90.56 75 GLU A O 1
ATOM 577 N N . ILE A 1 76 ? -8.227 9.609 3.631 1 89.06 76 ILE A N 1
ATOM 578 C CA . ILE A 1 76 ? -9.273 8.633 3.902 1 89.06 76 ILE A CA 1
ATOM 579 C C . ILE A 1 76 ? -10.648 9.258 3.652 1 89.06 76 ILE A C 1
ATOM 581 O O . ILE A 1 76 ? -10.961 10.312 4.207 1 89.06 76 ILE A O 1
ATOM 585 N N . ASP A 1 77 ? -11.328 8.57 2.787 1 82.06 77 ASP A N 1
ATOM 586 C CA . ASP A 1 77 ? -12.734 8.922 2.621 1 82.06 77 ASP A CA 1
ATOM 587 C C . ASP A 1 77 ? -13.602 8.227 3.674 1 82.06 77 ASP A C 1
ATOM 589 O O . ASP A 1 77 ? -13.805 7.012 3.611 1 82.06 77 ASP A O 1
ATOM 593 N N . GLU A 1 78 ? -14.172 8.961 4.488 1 82.56 78 GLU A N 1
ATOM 594 C CA . GLU A 1 78 ? -14.883 8.422 5.645 1 82.56 78 GLU A CA 1
ATOM 595 C C . GLU A 1 78 ? -16.094 7.609 5.211 1 82.56 78 GLU A C 1
ATOM 597 O O . GLU A 1 78 ? -16.453 6.625 5.863 1 82.56 78 GLU A O 1
ATOM 602 N N . GLU A 1 79 ? -16.719 7.977 4.121 1 79.88 79 GLU A N 1
ATOM 603 C CA . GLU A 1 79 ? -17.906 7.266 3.658 1 79.88 79 GLU A CA 1
ATOM 604 C C . GLU A 1 79 ? -17.547 5.859 3.18 1 79.88 79 GLU A C 1
ATOM 606 O O . GLU A 1 79 ? -18.266 4.902 3.482 1 79.88 79 GLU A O 1
ATOM 611 N N . VAL A 1 80 ? -16.438 5.766 2.533 1 73.88 80 VAL A N 1
ATOM 612 C CA . VAL A 1 80 ? -16.031 4.473 1.998 1 73.88 80 VAL A CA 1
ATOM 613 C C . VAL A 1 80 ? -15.359 3.648 3.098 1 73.88 80 VAL A C 1
ATOM 615 O O . VAL A 1 80 ? -15.578 2.441 3.199 1 73.88 80 VAL A O 1
ATOM 618 N N . TYR A 1 81 ? -14.695 4.379 3.912 1 81.25 81 TYR A N 1
ATOM 619 C CA . TYR A 1 81 ? -13.883 3.736 4.941 1 81.25 81 TYR A CA 1
ATOM 620 C C . TYR A 1 81 ? -14.766 2.967 5.922 1 81.25 81 TYR A C 1
ATOM 622 O O . TYR A 1 81 ? -14.406 1.871 6.359 1 81.25 81 TYR A O 1
ATOM 630 N N . THR A 1 82 ? -15.859 3.469 6.188 1 81.94 82 THR A N 1
ATOM 631 C CA . THR A 1 82 ? -16.75 2.838 7.152 1 81.94 82 THR A CA 1
ATOM 632 C C . THR A 1 82 ? -17.391 1.588 6.555 1 81.94 82 THR A C 1
ATOM 634 O O . THR A 1 82 ? -17.938 0.755 7.285 1 81.94 82 THR A O 1
ATOM 637 N N . LYS A 1 83 ? -17.281 1.395 5.309 1 77.38 83 LYS A N 1
ATOM 638 C CA . LYS A 1 83 ? -17.891 0.253 4.641 1 77.38 83 LYS A CA 1
ATOM 639 C C . LYS A 1 83 ? -16.906 -0.901 4.496 1 77.38 83 LYS A C 1
ATOM 641 O O . LYS A 1 83 ? -17.297 -2.033 4.219 1 77.38 83 LYS A O 1
ATOM 646 N N . ILE A 1 84 ? -15.703 -0.553 4.684 1 75.62 84 ILE A N 1
ATOM 647 C CA . ILE A 1 84 ? -14.664 -1.564 4.523 1 75.62 84 ILE A CA 1
ATOM 648 C C . ILE A 1 84 ? -14.625 -2.459 5.762 1 75.62 84 ILE A C 1
ATOM 650 O O . ILE A 1 84 ? -14.578 -1.965 6.891 1 75.62 84 ILE A O 1
ATOM 654 N N . ASN A 1 85 ? -14.742 -3.787 5.469 1 75.31 85 ASN A N 1
ATOM 655 C CA . ASN A 1 85 ? -14.547 -4.746 6.547 1 75.31 85 ASN A CA 1
ATOM 656 C C . ASN A 1 85 ? -13.07 -5.125 6.695 1 75.31 85 ASN A C 1
ATOM 658 O O . ASN A 1 85 ? -12.594 -6.031 6.016 1 75.31 85 ASN A O 1
ATOM 662 N N . TRP A 1 86 ? -12.414 -4.543 7.574 1 77.19 86 TRP A N 1
ATOM 663 C CA . TRP A 1 86 ? -10.977 -4.703 7.77 1 77.19 86 TRP A CA 1
ATOM 664 C C . TRP A 1 86 ? -10.648 -6.09 8.32 1 77.19 86 TRP A C 1
ATOM 666 O O . TRP A 1 86 ? -9.508 -6.547 8.227 1 77.19 86 TRP A O 1
ATOM 676 N N . GLU A 1 87 ? -11.695 -6.715 8.883 1 74.12 87 GLU A N 1
ATOM 677 C CA . GLU A 1 87 ? -11.477 -8.047 9.445 1 74.12 87 GLU A CA 1
ATOM 678 C C . GLU A 1 87 ? -11.289 -9.086 8.352 1 74.12 87 GLU A C 1
ATOM 680 O O . GLU A 1 87 ? -10.672 -10.125 8.578 1 74.12 87 GLU A O 1
ATOM 685 N N . THR A 1 88 ? -11.75 -8.727 7.168 1 73.25 88 THR A N 1
ATOM 686 C CA . THR A 1 88 ? -11.75 -9.742 6.121 1 73.25 88 THR A CA 1
ATOM 687 C C . THR A 1 88 ? -10.641 -9.477 5.109 1 73.25 88 THR A C 1
ATOM 689 O O . THR A 1 88 ? -10.398 -10.289 4.219 1 73.25 88 THR A O 1
ATOM 692 N N . ILE A 1 89 ? -9.992 -8.406 5.277 1 76.94 89 ILE A N 1
ATOM 693 C CA . ILE A 1 89 ? -8.938 -8.07 4.328 1 76.94 89 ILE A CA 1
ATOM 694 C C . ILE A 1 89 ? -7.75 -9 4.52 1 76.94 89 ILE A C 1
ATOM 696 O O . ILE A 1 89 ? -7.34 -9.273 5.652 1 76.94 89 ILE A O 1
ATOM 700 N N . LYS A 1 90 ? -7.324 -9.562 3.385 1 80.69 90 LYS A N 1
ATOM 701 C CA . LYS A 1 90 ? -6.168 -10.453 3.426 1 80.69 90 LYS A CA 1
ATOM 702 C C . LYS A 1 90 ? -4.977 -9.836 2.691 1 80.69 90 LYS A C 1
ATOM 704 O O . LYS A 1 90 ? -5.125 -9.328 1.58 1 80.69 90 LYS A O 1
ATOM 709 N N . GLY A 1 91 ? -3.902 -9.719 3.365 1 82.88 91 GLY A N 1
ATOM 710 C CA . GLY A 1 91 ? -2.67 -9.188 2.803 1 82.88 91 GLY A CA 1
ATOM 711 C C . GLY A 1 91 ? -1.425 -9.836 3.375 1 82.88 91 GLY A C 1
ATOM 712 O O . GLY A 1 91 ? -1.459 -10.398 4.473 1 82.88 91 GLY A O 1
ATOM 713 N N . HIS A 1 92 ? -0.36 -9.836 2.559 1 82.5 92 HIS A N 1
ATOM 714 C CA . HIS A 1 92 ? 0.918 -10.406 2.969 1 82.5 92 HIS A CA 1
ATOM 715 C C . HIS A 1 92 ? 2.062 -9.43 2.717 1 82.5 92 HIS A C 1
ATOM 717 O O . HIS A 1 92 ? 2.334 -9.062 1.568 1 82.5 92 HIS A O 1
ATOM 723 N N . PRO A 1 93 ? 2.697 -8.984 3.795 1 82.25 93 PRO A N 1
ATOM 724 C CA . PRO A 1 93 ? 3.891 -8.156 3.588 1 82.25 93 PRO A CA 1
ATOM 725 C C . PRO A 1 93 ? 5.059 -8.945 2.998 1 82.25 93 PRO A C 1
ATOM 727 O O . PRO A 1 93 ? 5.277 -10.102 3.369 1 82.25 93 PRO A O 1
ATOM 730 N N . LEU A 1 94 ? 5.773 -8.547 2.008 1 74.38 94 LEU A N 1
ATOM 731 C CA . LEU A 1 94 ? 6.898 -9.258 1.416 1 74.38 94 LEU A CA 1
ATOM 732 C C . LEU A 1 94 ? 8.219 -8.656 1.866 1 74.38 94 LEU A C 1
ATOM 734 O O . LEU A 1 94 ? 9.203 -9.375 2.061 1 74.38 94 LEU A O 1
ATOM 738 N N . LYS A 1 95 ? 8.617 -7.199 1.53 1 61.69 95 LYS A N 1
ATOM 739 C CA . LYS A 1 95 ? 9.938 -6.645 1.815 1 61.69 95 LYS A CA 1
ATOM 740 C C . LYS A 1 95 ? 10.109 -6.379 3.309 1 61.69 95 LYS A C 1
ATOM 742 O O . LYS A 1 95 ? 9.273 -5.715 3.928 1 61.69 95 LYS A O 1
ATOM 747 N N . THR A 1 96 ? 10.539 -7.402 3.951 1 55.03 96 THR A N 1
ATOM 748 C CA . THR A 1 96 ? 11.18 -6.973 5.191 1 55.03 96 THR A CA 1
ATOM 749 C C . THR A 1 96 ? 12.461 -6.195 4.898 1 55.03 96 THR A C 1
ATOM 751 O O . THR A 1 96 ? 13.367 -6.711 4.25 1 55.03 96 THR A O 1
ATOM 754 N N . THR A 1 97 ? 12.312 -5.02 4.383 1 41.88 97 THR A N 1
ATOM 755 C CA . THR A 1 97 ? 13.586 -4.312 4.316 1 41.88 97 THR A CA 1
ATOM 756 C C . THR A 1 97 ? 14.516 -4.758 5.441 1 41.88 97 THR A C 1
ATOM 758 O O . THR A 1 97 ? 15.469 -4.059 5.777 1 41.88 97 THR A O 1
ATOM 761 N N . LYS A 1 98 ? 14.328 -5.738 6.176 1 37.31 98 LYS A N 1
ATOM 762 C CA . LYS A 1 98 ? 15.547 -5.969 6.938 1 37.31 98 LYS A CA 1
ATOM 763 C C . LYS A 1 98 ? 16.734 -6.234 6.012 1 37.31 98 LYS A C 1
ATOM 765 O O . LYS A 1 98 ? 16.688 -7.137 5.172 1 37.31 98 LYS A O 1
ATOM 770 N N . ASN A 1 99 ? 17.391 -5.207 5.504 1 34.78 99 ASN A N 1
ATOM 771 C CA . ASN A 1 99 ? 18.766 -5.297 5.039 1 34.78 99 ASN A CA 1
ATOM 772 C C . ASN A 1 99 ? 19.5 -6.473 5.684 1 34.78 99 ASN A C 1
ATOM 774 O O . ASN A 1 99 ? 19.672 -6.508 6.902 1 34.78 99 ASN A O 1
ATOM 778 N N . SER A 1 100 ? 19.156 -7.621 5.422 1 31.25 100 SER A N 1
ATOM 779 C CA . SER A 1 100 ? 20.266 -8.508 5.75 1 31.25 100 SER A CA 1
ATOM 780 C C . SER A 1 100 ? 21.609 -7.918 5.289 1 31.25 100 SER A C 1
ATOM 782 O O . SER A 1 100 ? 21.891 -7.879 4.094 1 31.25 100 SER A O 1
ATOM 784 N N . LEU A 1 101 ? 21.969 -6.777 5.68 1 25.59 101 LEU A N 1
ATOM 785 C CA . LEU A 1 101 ? 23.422 -6.664 5.73 1 25.59 101 LEU A CA 1
ATOM 786 C C . LEU A 1 101 ? 24.016 -7.742 6.629 1 25.59 101 LEU A C 1
ATOM 788 O O . LEU A 1 101 ? 23.484 -8.023 7.703 1 25.59 101 LEU A O 1
ATOM 792 N N . MET B 1 1 ? 4.316 -23.266 3.926 1 46.19 1 MET B N 1
ATOM 793 C CA . MET B 1 1 ? 4.199 -22.875 2.523 1 46.19 1 MET B CA 1
ATOM 794 C C . MET B 1 1 ? 3.936 -21.391 2.393 1 46.19 1 MET B C 1
ATOM 796 O O . MET B 1 1 ? 3.395 -20.766 3.307 1 46.19 1 MET B O 1
ATOM 800 N N . SER B 1 2 ? 4.52 -20.625 1.383 1 64.75 2 SER B N 1
ATOM 801 C CA . SER B 1 2 ? 4.555 -19.172 1.302 1 64.75 2 SER B CA 1
ATOM 802 C C . SER B 1 2 ? 3.146 -18.578 1.225 1 64.75 2 SER B C 1
ATOM 804 O O . SER B 1 2 ? 2.248 -19.188 0.64 1 64.75 2 SER B O 1
ATOM 806 N N . GLU B 1 3 ? 2.74 -17.781 2.1 1 73.69 3 GLU B N 1
ATOM 807 C CA . GLU B 1 3 ? 1.462 -17.078 2.111 1 73.69 3 GLU B CA 1
ATOM 808 C C . GLU B 1 3 ? 1.043 -16.672 0.701 1 73.69 3 GLU B C 1
ATOM 810 O O . GLU B 1 3 ? -0.149 -16.547 0.413 1 73.69 3 GLU B O 1
ATOM 815 N N . LEU B 1 4 ? 1.865 -16.766 -0.214 1 88.12 4 LEU B N 1
ATOM 816 C CA . LEU B 1 4 ? 1.579 -16.391 -1.597 1 88.12 4 LEU B CA 1
ATOM 817 C C . LEU B 1 4 ? 0.842 -17.516 -2.316 1 88.12 4 LEU B C 1
ATOM 819 O O . LEU B 1 4 ? 0.077 -17.266 -3.25 1 88.12 4 LEU B O 1
ATOM 823 N N . ALA B 1 5 ? 1.131 -18.703 -1.843 1 91.06 5 ALA B N 1
ATOM 824 C CA . ALA B 1 5 ? 0.512 -19.859 -2.479 1 91.06 5 ALA B CA 1
ATOM 825 C C . ALA B 1 5 ? -1.01 -19.75 -2.453 1 91.06 5 ALA B C 1
ATOM 827 O O . ALA B 1 5 ? -1.682 -20.125 -3.416 1 91.06 5 ALA B O 1
ATOM 828 N N . SER B 1 6 ? -1.525 -19.219 -1.396 1 89.31 6 SER B N 1
ATOM 829 C CA . SER B 1 6 ? -2.975 -19.125 -1.248 1 89.31 6 SER B CA 1
ATOM 830 C C . SER B 1 6 ? -3.562 -18.078 -2.191 1 89.31 6 SER B C 1
ATOM 832 O O . SER B 1 6 ? -4.777 -18.047 -2.406 1 89.31 6 SER B O 1
ATOM 834 N N . PHE B 1 7 ? -2.746 -17.281 -2.762 1 92.44 7 PHE B N 1
ATOM 835 C CA . PHE B 1 7 ? -3.209 -16.203 -3.633 1 92.44 7 PHE B CA 1
ATOM 836 C C . PHE B 1 7 ? -3.158 -16.625 -5.094 1 92.44 7 PHE B C 1
ATOM 838 O O . PHE B 1 7 ? -3.746 -15.977 -5.961 1 92.44 7 PHE B O 1
ATOM 845 N N . VAL B 1 8 ? -2.457 -17.703 -5.355 1 95.81 8 VAL B N 1
ATOM 846 C CA . VAL B 1 8 ? -2.279 -18.109 -6.742 1 95.81 8 VAL B CA 1
ATOM 847 C C . VAL B 1 8 ? -3.641 -18.375 -7.387 1 95.81 8 VAL B C 1
ATOM 849 O O . VAL B 1 8 ? -4.484 -19.047 -6.805 1 95.81 8 VAL B O 1
ATOM 852 N N . GLY B 1 9 ? -3.846 -17.75 -8.547 1 96.56 9 GLY B N 1
ATOM 853 C CA . GLY B 1 9 ? -5.098 -17.891 -9.273 1 96.56 9 GLY B CA 1
ATOM 854 C C . GLY B 1 9 ? -6.125 -16.844 -8.906 1 96.56 9 GLY B C 1
ATOM 855 O O . GLY B 1 9 ? -7.195 -16.766 -9.516 1 96.56 9 GLY B O 1
ATOM 856 N N . LYS B 1 10 ? -5.859 -16.078 -7.938 1 94.62 10 LYS B N 1
ATOM 857 C CA . LYS B 1 10 ? -6.797 -15.055 -7.477 1 94.62 10 LYS B CA 1
ATOM 858 C C . LYS B 1 10 ? -6.387 -13.664 -7.969 1 94.62 10 LYS B C 1
ATOM 860 O O . LYS B 1 10 ? -5.234 -13.453 -8.352 1 94.62 10 LYS B O 1
ATOM 865 N N . LYS B 1 11 ? -7.41 -12.766 -8 1 95.19 11 LYS B N 1
ATOM 866 C CA . LYS B 1 11 ? -7.121 -11.359 -8.25 1 95.19 11 LYS B CA 1
ATOM 867 C C . LYS B 1 11 ? -6.508 -10.695 -7.02 1 95.19 11 LYS B C 1
ATOM 869 O O . LYS B 1 11 ? -7.012 -10.859 -5.906 1 95.19 11 LYS B O 1
ATOM 874 N N . VAL B 1 12 ? -5.352 -10.023 -7.27 1 95.19 12 VAL B N 1
ATOM 875 C CA . VAL B 1 12 ? -4.648 -9.438 -6.133 1 95.19 12 VAL B CA 1
ATOM 876 C C . VAL B 1 12 ? -4.293 -7.98 -6.438 1 95.19 12 VAL B C 1
ATOM 878 O O . VAL B 1 12 ? -4.258 -7.574 -7.602 1 95.19 12 VAL B O 1
ATOM 881 N N . HIS B 1 13 ? -4.109 -7.242 -5.395 1 93.69 13 HIS B N 1
ATOM 882 C CA . HIS B 1 13 ? -3.453 -5.941 -5.422 1 93.69 13 HIS B CA 1
ATOM 883 C C . HIS B 1 13 ? -1.973 -6.059 -5.074 1 93.69 13 HIS B C 1
ATOM 885 O O . HIS B 1 13 ? -1.602 -6.82 -4.176 1 93.69 13 HIS B O 1
ATOM 891 N N . VAL B 1 14 ? -1.123 -5.297 -5.711 1 95.25 14 VAL B N 1
ATOM 892 C CA . VAL B 1 14 ? 0.306 -5.262 -5.418 1 95.25 14 VAL B CA 1
ATOM 893 C C . VAL B 1 14 ? 0.782 -3.814 -5.332 1 95.25 14 VAL B C 1
ATOM 895 O O . VAL B 1 14 ? 0.496 -3.008 -6.223 1 95.25 14 VAL B O 1
ATOM 898 N N . ILE B 1 15 ? 1.455 -3.543 -4.32 1 93.38 15 ILE B N 1
ATOM 899 C CA . ILE B 1 15 ? 2.092 -2.24 -4.172 1 93.38 15 ILE B CA 1
ATOM 900 C C . ILE B 1 15 ? 3.609 -2.396 -4.219 1 93.38 15 ILE B C 1
ATOM 902 O O . ILE B 1 15 ? 4.172 -3.256 -3.535 1 93.38 15 ILE B O 1
ATOM 906 N N . THR B 1 16 ? 4.234 -1.57 -5.016 1 93.12 16 THR B N 1
ATOM 907 C CA . THR B 1 16 ? 5.68 -1.669 -5.176 1 93.12 16 THR B CA 1
ATOM 908 C C . THR B 1 16 ? 6.387 -0.584 -4.367 1 93.12 16 THR B C 1
ATOM 910 O O . THR B 1 16 ? 5.754 0.367 -3.904 1 93.12 16 THR B O 1
ATOM 913 N N . THR B 1 17 ? 7.648 -0.753 -4.23 1 90 17 THR B N 1
ATOM 914 C CA . THR B 1 17 ? 8.461 0.139 -3.418 1 90 17 THR B CA 1
ATOM 915 C C . THR B 1 17 ? 8.477 1.548 -4.004 1 90 17 THR B C 1
ATOM 917 O O . THR B 1 17 ? 8.633 2.529 -3.275 1 90 17 THR B O 1
ATOM 920 N N . ASP B 1 18 ? 8.219 1.663 -5.246 1 86.69 18 ASP B N 1
ATOM 921 C CA . ASP B 1 18 ? 8.188 2.975 -5.883 1 86.69 18 ASP B CA 1
ATOM 922 C C . ASP B 1 18 ? 6.762 3.518 -5.953 1 86.69 18 ASP B C 1
ATOM 924 O O . ASP B 1 18 ? 6.457 4.383 -6.777 1 86.69 18 ASP B O 1
ATOM 928 N N . ALA B 1 19 ? 5.863 2.908 -5.18 1 88.31 19 ALA B N 1
ATOM 929 C CA . ALA B 1 19 ? 4.523 3.416 -4.906 1 88.31 19 ALA B CA 1
ATOM 930 C C . ALA B 1 19 ? 3.611 3.242 -6.117 1 88.31 19 ALA B C 1
ATOM 932 O O . ALA B 1 19 ? 2.746 4.078 -6.379 1 88.31 19 ALA B O 1
ATOM 933 N N . ARG B 1 20 ? 3.848 2.289 -6.898 1 90.44 20 ARG B N 1
ATOM 934 C CA . ARG B 1 20 ? 2.904 1.922 -7.949 1 90.44 20 ARG B CA 1
ATOM 935 C C . ARG B 1 20 ? 1.887 0.905 -7.441 1 90.44 20 ARG B C 1
ATOM 937 O O . ARG B 1 20 ? 2.188 0.109 -6.551 1 90.44 20 ARG B O 1
ATOM 944 N N . PHE B 1 21 ? 0.695 1.017 -8.008 1 90.5 21 PHE B N 1
ATOM 945 C CA . PHE B 1 21 ? -0.411 0.164 -7.59 1 90.5 21 PHE B CA 1
ATOM 946 C C . PHE B 1 21 ? -0.902 -0.694 -8.75 1 90.5 21 PHE B C 1
ATOM 948 O O . PHE B 1 21 ? -1.382 -0.17 -9.758 1 90.5 21 PHE B O 1
ATOM 955 N N . PHE B 1 22 ? -0.785 -1.984 -8.586 1 94.94 22 PHE B N 1
ATOM 956 C CA . PHE B 1 22 ? -1.194 -2.912 -9.633 1 94.94 22 PHE B CA 1
ATOM 957 C C . PHE B 1 22 ? -2.338 -3.799 -9.156 1 94.94 22 PHE B C 1
ATOM 959 O O . PHE B 1 22 ? -2.467 -4.062 -7.957 1 94.94 22 PHE B O 1
ATOM 966 N N . GLU B 1 23 ? -3.111 -4.176 -10.055 1 95.44 23 GLU B N 1
ATOM 967 C CA . GLU B 1 23 ? -4.121 -5.215 -9.883 1 95.44 23 GLU B CA 1
ATOM 968 C C . GLU B 1 23 ? -4.031 -6.258 -10.992 1 95.44 23 GLU B C 1
ATOM 970 O O . GLU B 1 23 ? -3.811 -5.918 -12.156 1 95.44 23 GLU B O 1
ATOM 975 N N . GLY B 1 24 ? -4.211 -7.48 -10.641 1 96.81 24 GLY B N 1
ATOM 976 C CA . GLY B 1 24 ? -4.188 -8.562 -11.609 1 96.81 24 GLY B CA 1
ATOM 977 C C . GLY B 1 24 ? -4.355 -9.93 -10.984 1 96.81 24 GLY B C 1
ATOM 978 O O . GLY B 1 24 ? -4.664 -10.039 -9.797 1 96.81 24 GLY B O 1
ATOM 979 N N . ILE B 1 25 ? -4.18 -10.961 -11.836 1 98 25 ILE B N 1
ATOM 980 C CA . ILE B 1 25 ? -4.262 -12.336 -11.359 1 98 25 ILE B CA 1
ATOM 981 C C . ILE B 1 25 ? -2.863 -12.859 -11.047 1 98 25 ILE B C 1
ATOM 983 O O . ILE B 1 25 ? -1.975 -12.836 -11.898 1 98 25 ILE B O 1
ATOM 987 N N . LEU B 1 26 ? -2.676 -13.367 -9.844 1 97.56 26 LEU B N 1
ATOM 988 C CA . LEU B 1 26 ? -1.401 -14 -9.508 1 97.56 26 LEU B CA 1
ATOM 989 C C . LEU B 1 26 ? -1.283 -15.367 -10.164 1 97.56 26 LEU B C 1
ATOM 991 O O . LEU B 1 26 ? -1.996 -16.297 -9.789 1 97.56 26 LEU B O 1
ATOM 995 N N . GLU B 1 27 ? -0.405 -15.477 -11.031 1 98 27 GLU B N 1
ATOM 996 C CA . GLU B 1 27 ? -0.263 -16.734 -11.758 1 98 27 GLU B CA 1
ATOM 997 C C . GLU B 1 27 ? 0.704 -17.672 -11.047 1 98 27 GLU B C 1
ATOM 999 O O . GLU B 1 27 ? 0.574 -18.891 -11.156 1 98 27 GLU B O 1
ATOM 1004 N N . GLY B 1 28 ? 1.69 -17.078 -10.438 1 97 28 GLY B N 1
ATOM 1005 C CA . GLY B 1 28 ? 2.689 -17.891 -9.758 1 97 28 GLY B CA 1
ATOM 1006 C C . GLY B 1 28 ? 3.748 -17.062 -9.055 1 97 28 GLY B C 1
ATOM 1007 O O . GLY B 1 28 ? 3.684 -15.828 -9.062 1 97 28 GLY B O 1
ATOM 1008 N N . PHE B 1 29 ? 4.605 -17.766 -8.297 1 95.62 29 PHE B N 1
ATOM 1009 C CA . PHE B 1 29 ? 5.73 -17.172 -7.594 1 95.62 29 PHE B CA 1
ATOM 1010 C C . PHE B 1 29 ? 6.855 -18.172 -7.406 1 95.62 29 PHE B C 1
ATOM 1012 O O . PHE B 1 29 ? 6.668 -19.375 -7.625 1 95.62 29 PHE B O 1
ATOM 1019 N N . ASP B 1 30 ? 7.992 -17.656 -7.086 1 93.94 30 ASP B N 1
ATOM 1020 C CA . ASP B 1 30 ? 9.117 -18.562 -6.895 1 93.94 30 ASP B CA 1
ATOM 1021 C C . ASP B 1 30 ? 9.727 -18.406 -5.504 1 93.94 30 ASP B C 1
ATOM 1023 O O . ASP B 1 30 ? 9.141 -17.75 -4.637 1 93.94 30 ASP B O 1
ATOM 1027 N N . LYS B 1 31 ? 10.812 -18.984 -5.203 1 90.5 31 LYS B N 1
ATOM 1028 C CA . LYS B 1 31 ? 11.414 -19.016 -3.873 1 90.5 31 LYS B CA 1
ATOM 1029 C C . LYS B 1 31 ? 11.922 -17.625 -3.467 1 90.5 31 LYS B C 1
ATOM 1031 O O . LYS B 1 31 ? 12.039 -17.328 -2.275 1 90.5 31 LYS B O 1
ATOM 1036 N N . ASN B 1 32 ? 12.266 -16.75 -4.402 1 90.12 32 ASN B N 1
ATOM 1037 C CA . ASN B 1 32 ? 12.727 -15.398 -4.125 1 90.12 32 ASN B CA 1
ATOM 1038 C C . ASN B 1 32 ? 11.562 -14.414 -4.039 1 90.12 32 ASN B C 1
ATOM 1040 O O . ASN B 1 32 ? 11.773 -13.203 -3.965 1 90.12 32 ASN B O 1
ATOM 1044 N N . THR B 1 33 ? 10.359 -14.961 -4.184 1 90.62 33 THR B N 1
ATOM 1045 C CA . THR B 1 33 ? 9.117 -14.203 -4.074 1 90.62 33 THR B CA 1
ATOM 1046 C C . THR B 1 33 ? 8.891 -13.352 -5.324 1 90.62 33 THR B C 1
ATOM 1048 O O . THR B 1 33 ? 8.188 -12.344 -5.273 1 90.62 33 THR B O 1
ATOM 1051 N N . ASN B 1 34 ? 9.594 -13.695 -6.363 1 95.06 34 ASN B N 1
ATOM 1052 C CA . ASN B 1 34 ? 9.203 -13.133 -7.648 1 95.06 34 ASN B CA 1
ATOM 1053 C C . ASN B 1 34 ? 7.824 -13.617 -8.078 1 95.06 34 ASN B C 1
ATOM 1055 O O . ASN B 1 34 ? 7.492 -14.797 -7.895 1 95.06 34 ASN B O 1
ATOM 1059 N N . ILE B 1 35 ? 7.078 -12.688 -8.648 1 96.81 35 ILE B N 1
ATOM 1060 C CA . ILE B 1 35 ? 5.723 -13.094 -8.984 1 96.81 35 ILE B CA 1
ATOM 1061 C C . ILE B 1 35 ? 5.441 -12.797 -10.453 1 96.81 35 ILE B C 1
ATOM 1063 O O . ILE B 1 35 ? 6.129 -11.977 -11.07 1 96.81 35 ILE B O 1
ATOM 1067 N N . ILE B 1 36 ? 4.453 -13.516 -10.953 1 98.12 36 ILE B N 1
ATOM 1068 C CA . ILE B 1 36 ? 3.902 -13.273 -12.281 1 98.12 36 ILE B CA 1
ATOM 1069 C C . ILE B 1 36 ? 2.436 -12.859 -12.164 1 98.12 36 ILE B C 1
ATOM 1071 O O . ILE B 1 36 ? 1.628 -13.586 -11.578 1 98.12 36 ILE B O 1
ATOM 1075 N N . LEU B 1 37 ? 2.133 -11.703 -12.695 1 97.88 37 LEU B N 1
ATOM 1076 C CA . LEU B 1 37 ? 0.762 -11.203 -12.742 1 97.88 37 LEU B CA 1
ATOM 1077 C C . LEU B 1 37 ? 0.238 -11.188 -14.172 1 97.88 37 LEU B C 1
ATOM 1079 O O . LEU B 1 37 ? 0.926 -10.727 -15.086 1 97.88 37 LEU B O 1
ATOM 1083 N N . SER B 1 38 ? -0.922 -11.727 -14.312 1 98 38 SER B N 1
ATOM 1084 C CA . SER B 1 38 ? -1.559 -11.641 -15.625 1 98 38 SER B CA 1
ATOM 1085 C C . SER B 1 38 ? -2.797 -10.75 -15.586 1 98 38 SER B C 1
ATOM 1087 O O . SER B 1 38 ? -3.307 -10.438 -14.508 1 98 38 SER B O 1
ATOM 1089 N N . ASN B 1 39 ? -3.232 -10.234 -16.891 1 97.19 39 ASN B N 1
ATOM 1090 C CA . ASN B 1 39 ? -4.391 -9.359 -17 1 97.19 39 ASN B CA 1
ATOM 1091 C C . ASN B 1 39 ? -4.297 -8.18 -16.047 1 97.19 39 ASN B C 1
ATOM 1093 O O . ASN B 1 39 ? -5.262 -7.863 -15.344 1 97.19 39 ASN B O 1
ATOM 1097 N N . SER B 1 40 ? -3.078 -7.664 -15.984 1 96.88 40 SER B N 1
ATOM 1098 C CA . SER B 1 40 ? -2.842 -6.68 -14.93 1 96.88 40 SER B CA 1
ATOM 1099 C C . SER B 1 40 ? -3.139 -5.266 -15.422 1 96.88 40 SER B C 1
ATOM 1101 O O . SER B 1 40 ? -3.086 -4.992 -16.625 1 96.88 40 SER B O 1
ATOM 1103 N N . ILE B 1 41 ? -3.533 -4.391 -14.5 1 94.88 41 ILE B N 1
ATOM 1104 C CA . ILE B 1 41 ? -3.672 -2.957 -14.711 1 94.88 41 ILE B CA 1
ATOM 1105 C C . ILE B 1 41 ? -2.898 -2.195 -13.641 1 94.88 41 ILE B C 1
ATOM 1107 O O . ILE B 1 41 ? -2.756 -2.676 -12.508 1 94.88 41 ILE B O 1
ATOM 1111 N N . GLU B 1 42 ? -2.314 -1.101 -14.039 1 94.19 42 GLU B N 1
ATOM 1112 C CA . GLU B 1 42 ? -1.741 -0.152 -13.086 1 94.19 42 GLU B CA 1
ATOM 1113 C C . GLU B 1 42 ? -2.697 1.006 -12.812 1 94.19 42 GLU B C 1
ATOM 1115 O O . GLU B 1 42 ? -3.209 1.626 -13.75 1 94.19 42 GLU B O 1
ATOM 1120 N N . ARG B 1 43 ? -2.965 1.193 -11.641 1 88.06 43 ARG B N 1
ATOM 1121 C CA . ARG B 1 43 ? -3.811 2.324 -11.273 1 88.06 43 ARG B CA 1
ATOM 1122 C C . ARG B 1 43 ? -2.969 3.553 -10.938 1 88.06 43 ARG B C 1
ATOM 1124 O O . ARG B 1 43 ? -2.121 3.506 -10.047 1 88.06 43 ARG B O 1
ATOM 1131 N N . LEU B 1 44 ? -3.115 4.566 -11.703 1 84.75 44 LEU B N 1
ATOM 1132 C CA . LEU B 1 44 ? -2.461 5.844 -11.43 1 84.75 44 LEU B CA 1
ATOM 1133 C C . LEU B 1 44 ? -3.352 6.738 -10.578 1 84.75 44 LEU B C 1
ATOM 1135 O O . LEU B 1 44 ? -4.418 7.172 -11.023 1 84.75 44 LEU B O 1
ATOM 1139 N N . ILE B 1 45 ? -3.002 6.824 -9.312 1 75.12 45 ILE B N 1
ATOM 1140 C CA . ILE B 1 45 ? -3.768 7.656 -8.391 1 75.12 45 ILE B CA 1
ATOM 1141 C C . ILE B 1 45 ? -3.207 9.078 -8.391 1 75.12 45 ILE B C 1
ATOM 1143 O O . ILE B 1 45 ? -2.02 9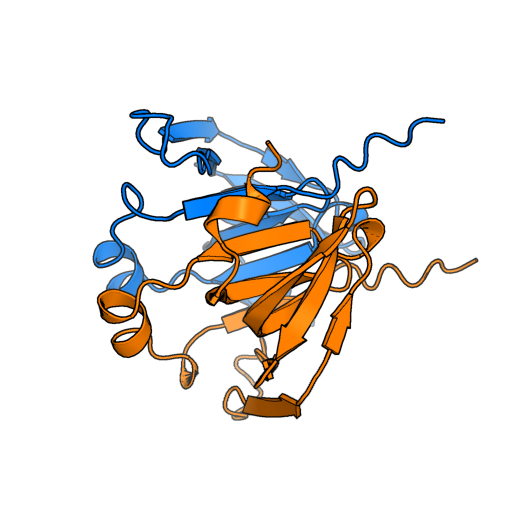.281 -8.125 1 75.12 45 ILE B O 1
ATOM 1147 N N . HIS B 1 46 ? -3.83 10.039 -8.914 1 66.69 46 HIS B N 1
ATOM 1148 C CA . HIS B 1 46 ? -3.4 11.43 -8.984 1 66.69 46 HIS B CA 1
ATOM 1149 C C . HIS B 1 46 ? -3.854 12.211 -7.754 1 66.69 46 HIS B C 1
ATOM 1151 O O . HIS B 1 46 ? -4.93 11.953 -7.211 1 66.69 46 HIS B O 1
ATOM 1157 N N . SER B 1 47 ? -2.82 12.586 -6.844 1 59.19 47 SER B N 1
ATOM 1158 C CA . SER B 1 47 ? -3.02 13.273 -5.57 1 59.19 47 SER B CA 1
ATOM 1159 C C . SER B 1 47 ? -3.875 14.523 -5.746 1 59.19 47 SER B C 1
ATOM 1161 O O . SER B 1 47 ? -4.621 14.906 -4.844 1 59.19 47 SER B O 1
ATOM 1163 N N . THR B 1 48 ? -3.439 15.469 -6.797 1 53.19 48 THR B N 1
ATOM 1164 C CA . THR B 1 48 ? -3.689 16.891 -6.562 1 53.19 48 THR B CA 1
ATOM 1165 C C . THR B 1 48 ? -5.164 17.219 -6.781 1 53.19 48 THR B C 1
ATOM 1167 O O . THR B 1 48 ? -5.797 16.688 -7.691 1 53.19 48 THR B O 1
ATOM 1170 N N . GLN B 1 49 ? -5.707 17.531 -5.684 1 50.84 49 GLN B N 1
ATOM 1171 C CA . GLN B 1 49 ? -6.926 18.328 -5.836 1 50.84 49 GLN B CA 1
ATOM 1172 C C . GLN B 1 49 ? -6.973 19 -7.199 1 50.84 49 GLN B C 1
ATOM 1174 O O . GLN B 1 49 ? -8.055 19.266 -7.734 1 50.84 49 GLN B O 1
ATOM 1179 N N . GLU B 1 50 ? -5.746 19.391 -7.512 1 49.16 50 GLU B N 1
ATOM 1180 C CA . GLU B 1 50 ? -5.805 20.297 -8.664 1 49.16 50 GLU B CA 1
ATOM 1181 C C . GLU B 1 50 ? -5.918 19.516 -9.969 1 49.16 50 GLU B C 1
ATOM 1183 O O . GLU B 1 50 ? -6.195 20.094 -11.023 1 49.16 50 GLU B O 1
ATOM 1188 N N . SER B 1 51 ? -5.414 18.297 -9.797 1 53.5 51 SER B N 1
ATOM 1189 C CA . S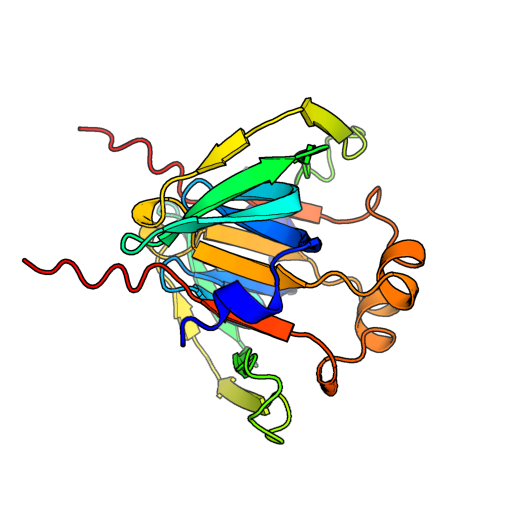ER B 1 51 ? -5.531 17.781 -11.156 1 53.5 51 SER B CA 1
ATOM 1190 C C . SER B 1 51 ? -6.895 17.141 -11.383 1 53.5 51 SER B C 1
ATOM 1192 O O . SER B 1 51 ? -7.367 16.344 -10.562 1 53.5 51 SER B O 1
ATOM 1194 N N . ASP B 1 52 ? -7.73 17.828 -11.875 1 58.34 52 ASP B N 1
ATOM 1195 C CA . ASP B 1 52 ? -8.992 17.359 -12.422 1 58.34 52 ASP B CA 1
ATOM 1196 C C . ASP B 1 52 ? -8.82 16.016 -13.117 1 58.34 52 ASP B C 1
ATOM 1198 O O . ASP B 1 52 ? -9.727 15.547 -13.812 1 58.34 52 ASP B O 1
ATOM 1202 N N . GLU B 1 53 ? -7.613 15.586 -12.898 1 63.03 53 GLU B N 1
ATOM 1203 C CA . GLU B 1 53 ? -7.473 14.359 -13.68 1 63.03 53 GLU B CA 1
ATOM 1204 C C . GLU B 1 53 ? -7.961 13.148 -12.891 1 63.03 53 GLU B C 1
ATOM 1206 O O . GLU B 1 53 ? -7.688 13.031 -11.695 1 63.03 53 GLU B O 1
ATOM 1211 N N . ALA B 1 54 ? -8.797 12.438 -13.492 1 69.5 54 ALA B N 1
ATOM 1212 C CA . ALA B 1 54 ? -9.359 11.203 -12.938 1 69.5 54 ALA B CA 1
ATOM 1213 C C . ALA B 1 54 ? -8.289 10.117 -12.812 1 69.5 54 ALA B C 1
ATOM 1215 O O . ALA B 1 54 ? -7.32 10.109 -13.578 1 69.5 54 ALA B O 1
ATOM 1216 N N . ASN B 1 55 ? -8.328 9.422 -11.766 1 79.38 55 ASN B N 1
ATOM 1217 C CA . ASN B 1 55 ? -7.488 8.227 -11.695 1 79.38 55 ASN B CA 1
ATOM 1218 C C . ASN B 1 55 ? -7.621 7.375 -12.953 1 79.38 55 ASN B C 1
ATOM 1220 O O . ASN B 1 55 ? -8.688 7.328 -13.57 1 79.38 55 ASN B O 1
ATOM 1224 N N . GLU B 1 56 ? -6.539 6.91 -13.352 1 84.25 56 GLU B N 1
ATOM 1225 C CA . GLU B 1 56 ? -6.543 6.117 -14.578 1 84.25 56 GLU B CA 1
ATOM 1226 C C . GLU B 1 56 ? -6.125 4.676 -14.312 1 84.25 56 GLU B C 1
ATOM 1228 O O . GLU B 1 56 ? -5.336 4.414 -13.398 1 84.25 56 GLU B O 1
ATOM 1233 N N . ALA B 1 57 ? -6.75 3.816 -15.008 1 87.62 57 ALA B N 1
ATOM 1234 C CA . ALA B 1 57 ? -6.336 2.416 -15.07 1 87.62 57 ALA B CA 1
ATOM 1235 C C . ALA B 1 57 ? -5.621 2.113 -16.375 1 87.62 57 ALA B C 1
ATOM 1237 O O . ALA B 1 57 ? -6.207 2.258 -17.453 1 87.62 57 ALA B O 1
ATOM 1238 N N . ILE B 1 58 ? -4.371 1.728 -16.281 1 92 58 ILE B N 1
ATOM 1239 C CA . ILE B 1 58 ? -3.572 1.479 -17.484 1 92 58 ILE B CA 1
ATOM 1240 C C . ILE B 1 58 ? -3.289 -0.016 -17.609 1 92 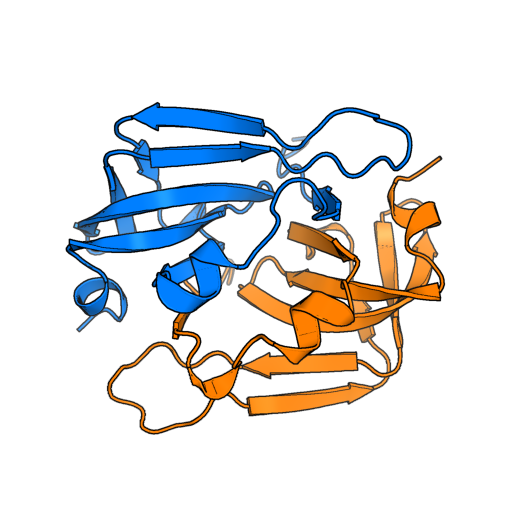58 ILE B C 1
ATOM 1242 O O . ILE B 1 58 ? -2.607 -0.602 -16.766 1 92 58 ILE B O 1
ATOM 1246 N N . PRO B 1 59 ? -3.84 -0.609 -18.719 1 94 59 PRO B N 1
ATOM 1247 C CA . PRO B 1 59 ? -3.521 -2.023 -18.938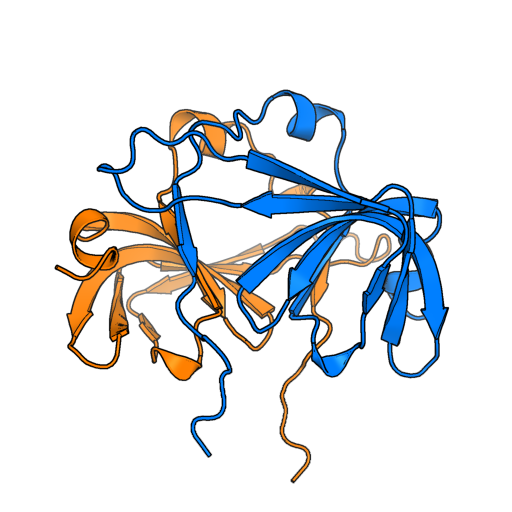 1 94 59 PRO B CA 1
ATOM 1248 C C . PRO B 1 59 ? -2.02 -2.283 -19.016 1 94 59 PRO B C 1
ATOM 1250 O O . PRO B 1 59 ? -1.303 -1.546 -19.703 1 94 59 PRO B O 1
ATOM 1253 N N . SER B 1 60 ? -1.59 -3.26 -18.25 1 93.06 60 SER B N 1
ATOM 1254 C CA . SER B 1 60 ? -0.164 -3.57 -18.25 1 93.06 60 SER B CA 1
ATOM 1255 C C . SER B 1 60 ? 0.09 -5.012 -18.688 1 93.06 60 SER B C 1
ATOM 1257 O O . SER B 1 60 ? 1.242 -5.434 -18.797 1 93.06 60 SER B O 1
ATOM 1259 N N . GLY B 1 61 ? -1.02 -5.832 -19.031 1 94.06 61 GLY B N 1
ATOM 1260 C CA . GLY B 1 61 ? -0.876 -7.203 -19.484 1 94.06 61 GLY B CA 1
ATOM 1261 C C . GLY B 1 61 ? -0.223 -8.117 -18.469 1 94.06 61 GLY B C 1
ATOM 1262 O O . GLY B 1 61 ? -0.7 -8.234 -17.344 1 94.06 61 GLY B O 1
ATOM 1263 N N . VAL B 1 62 ? 0.883 -8.836 -18.984 1 95.81 62 VAL B N 1
ATOM 1264 C CA . VAL B 1 62 ? 1.615 -9.727 -18.078 1 95.81 62 VAL B CA 1
ATOM 1265 C C . VAL B 1 62 ? 2.799 -8.977 -17.469 1 95.81 62 VAL B C 1
ATOM 1267 O O . VAL B 1 62 ? 3.562 -8.328 -18.188 1 95.81 62 VAL B O 1
ATOM 1270 N N . ASN B 1 63 ? 2.889 -9.023 -16.125 1 96.69 63 ASN B N 1
ATOM 1271 C CA . ASN B 1 63 ? 3.963 -8.352 -15.398 1 96.69 63 ASN B CA 1
ATOM 1272 C C . ASN B 1 63 ? 4.734 -9.336 -14.516 1 96.69 63 ASN B C 1
ATOM 1274 O O . ASN B 1 63 ? 4.141 -10.219 -13.906 1 96.69 63 ASN B O 1
ATOM 1278 N N . ILE B 1 64 ? 5.98 -9.18 -14.547 1 96.25 64 ILE B N 1
ATOM 1279 C CA . ILE B 1 64 ? 6.832 -9.906 -13.609 1 96.25 64 ILE B CA 1
ATOM 1280 C C . ILE B 1 64 ? 7.434 -8.93 -12.602 1 96.25 64 ILE B C 1
ATOM 1282 O O . ILE B 1 64 ? 7.996 -7.898 -12.984 1 96.25 64 ILE B O 1
ATOM 1286 N N . MET B 1 65 ? 7.254 -9.219 -11.398 1 95.44 65 MET B N 1
ATOM 1287 C CA . MET B 1 65 ? 7.746 -8.344 -10.336 1 95.44 65 MET B CA 1
ATOM 1288 C C . MET B 1 65 ? 8.664 -9.102 -9.383 1 95.44 65 MET B C 1
ATOM 1290 O O . MET B 1 65 ? 8.383 -10.25 -9.031 1 95.44 65 MET B O 1
ATOM 1294 N N . ARG B 1 66 ? 9.672 -8.422 -9.008 1 93.5 66 ARG B N 1
ATOM 1295 C CA . ARG B 1 66 ? 10.633 -9.039 -8.102 1 93.5 66 ARG B CA 1
ATOM 1296 C C . ARG B 1 66 ? 10.211 -8.859 -6.648 1 93.5 66 ARG B C 1
ATOM 1298 O O . ARG B 1 66 ? 9.578 -7.859 -6.297 1 93.5 66 ARG B O 1
ATOM 1305 N N . GLY B 1 67 ? 10.469 -9.805 -5.918 1 91.75 67 GLY B N 1
ATOM 1306 C CA . GLY B 1 67 ? 10.141 -9.797 -4.5 1 91.75 67 GLY B CA 1
ATOM 1307 C C . GLY B 1 67 ? 10.617 -8.555 -3.781 1 91.75 67 GLY B C 1
ATOM 1308 O O . GLY B 1 67 ? 9.891 -7.98 -2.969 1 91.75 67 GLY B O 1
ATOM 1309 N N . ASN B 1 68 ? 11.766 -8.039 -4.129 1 88.19 68 ASN B N 1
ATOM 1310 C CA . ASN B 1 68 ? 12.359 -6.883 -3.471 1 88.19 68 ASN B CA 1
ATOM 1311 C C . ASN B 1 68 ? 11.641 -5.59 -3.852 1 88.19 68 ASN B C 1
ATOM 1313 O O . ASN B 1 68 ? 11.773 -4.574 -3.166 1 88.19 68 ASN B O 1
ATOM 1317 N N . GLU B 1 69 ? 10.938 -5.648 -4.879 1 91.56 69 GLU B N 1
ATOM 1318 C CA . GLU B 1 69 ? 10.234 -4.453 -5.336 1 91.56 69 GLU B CA 1
ATOM 1319 C C . GLU B 1 69 ? 8.82 -4.395 -4.773 1 91.56 69 GLU B C 1
ATOM 1321 O O . GLU B 1 69 ? 8.148 -3.367 -4.879 1 91.56 69 GLU B O 1
ATOM 1326 N N . ILE B 1 70 ? 8.43 -5.414 -4.199 1 94 70 ILE B N 1
ATOM 1327 C CA . ILE B 1 70 ? 7.051 -5.5 -3.723 1 94 70 ILE B CA 1
ATOM 1328 C C . ILE B 1 70 ? 7.004 -5.191 -2.227 1 94 70 ILE B C 1
ATOM 1330 O O . ILE B 1 70 ? 7.77 -5.762 -1.445 1 94 70 ILE B O 1
ATOM 1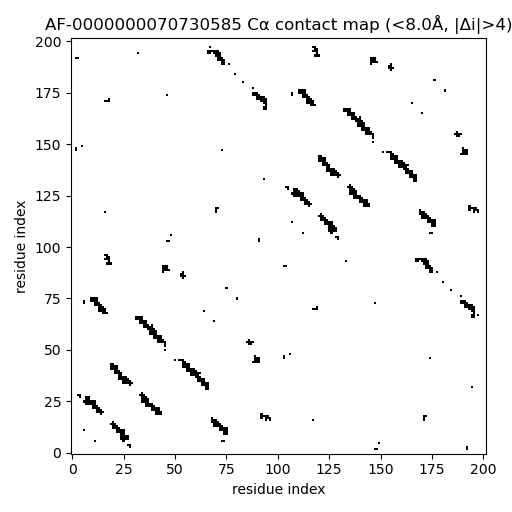334 N N . VAL B 1 71 ? 6.172 -4.352 -1.85 1 92.12 71 VAL B N 1
ATOM 1335 C CA . VAL B 1 71 ? 5.953 -4.023 -0.444 1 92.12 71 VAL B CA 1
ATOM 1336 C C . VAL B 1 71 ? 4.922 -4.977 0.154 1 92.12 71 VAL B C 1
ATOM 1338 O O . VAL B 1 71 ? 5.168 -5.605 1.187 1 92.12 71 VAL B O 1
ATOM 1341 N N . CYS B 1 72 ? 3.797 -5.117 -0.529 1 90.81 72 CYS B N 1
ATOM 1342 C CA . CYS B 1 72 ? 2.736 -5.98 -0.025 1 90.81 72 CYS B CA 1
ATOM 1343 C C . CYS B 1 72 ? 1.846 -6.469 -1.161 1 90.81 72 CYS B C 1
ATOM 1345 O O . CYS B 1 72 ? 1.763 -5.828 -2.211 1 90.81 72 CYS B O 1
ATOM 1347 N N . ILE B 1 73 ? 1.262 -7.602 -0.944 1 93 73 ILE B N 1
ATOM 1348 C CA . ILE B 1 73 ? 0.301 -8.219 -1.854 1 93 73 ILE B CA 1
ATOM 1349 C C . ILE B 1 73 ? -0.951 -8.625 -1.083 1 93 73 ILE B C 1
ATOM 1351 O O . ILE B 1 73 ? -0.858 -9.133 0.038 1 93 73 ILE B O 1
ATOM 1355 N N . GLY B 1 74 ? -2.145 -8.406 -1.729 1 91.06 74 GLY B N 1
ATOM 1356 C CA . GLY B 1 74 ? -3.387 -8.75 -1.062 1 91.06 74 GLY B CA 1
ATOM 1357 C C . GLY B 1 74 ? -4.465 -9.234 -2.02 1 91.06 74 GLY B C 1
ATOM 1358 O O . GLY B 1 74 ? -4.551 -8.75 -3.152 1 91.06 74 GLY B O 1
ATOM 1359 N N . GLU B 1 75 ? -5.203 -10.078 -1.502 1 90.5 75 GLU B N 1
ATOM 1360 C CA . GLU B 1 75 ? -6.324 -10.578 -2.291 1 90.5 75 GLU B CA 1
ATOM 1361 C C . GLU B 1 75 ? -7.418 -9.523 -2.42 1 90.5 75 GLU B C 1
ATOM 1363 O O . GLU B 1 75 ? -7.688 -8.781 -1.472 1 90.5 75 GLU B O 1
ATOM 1368 N N . ILE B 1 76 ? -8.047 -9.539 -3.578 1 88.94 76 ILE B N 1
ATOM 1369 C CA . ILE B 1 76 ? -9.125 -8.594 -3.826 1 88.94 76 ILE B CA 1
ATOM 1370 C C . ILE B 1 76 ? -10.469 -9.266 -3.543 1 88.94 76 ILE B C 1
ATOM 1372 O O . ILE B 1 76 ? -10.773 -10.328 -4.094 1 88.94 76 ILE B O 1
ATOM 1376 N N . ASP B 1 77 ? -11.148 -8.625 -2.666 1 82.25 77 ASP B N 1
ATOM 1377 C CA . ASP B 1 77 ? -12.539 -9.023 -2.463 1 82.25 77 ASP B CA 1
ATOM 1378 C C . ASP B 1 77 ? -13.453 -8.352 -3.486 1 82.25 77 ASP B C 1
ATOM 1380 O O . ASP B 1 77 ? -13.695 -7.148 -3.418 1 82.25 77 ASP B O 1
ATOM 1384 N N . GLU B 1 78 ? -14.023 -9.094 -4.301 1 82.44 78 GLU B N 1
ATOM 1385 C CA . GLU B 1 78 ? -14.797 -8.578 -5.43 1 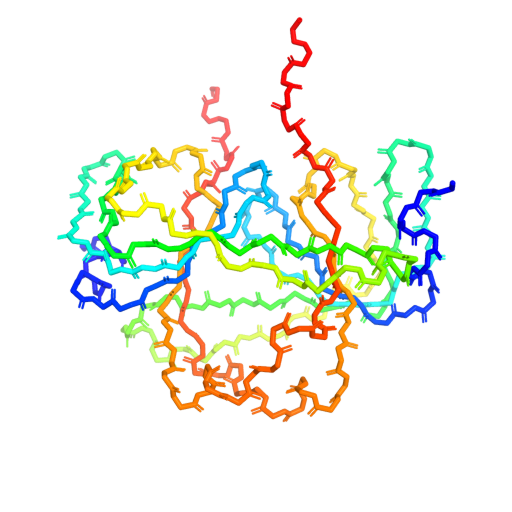82.44 78 GLU B CA 1
ATOM 1386 C C . GLU B 1 78 ? -16.016 -7.809 -4.957 1 82.44 78 GLU B C 1
ATOM 1388 O O . GLU B 1 78 ? -16.438 -6.84 -5.598 1 82.44 78 GLU B O 1
ATOM 1393 N N . GLU B 1 79 ? -16.578 -8.195 -3.861 1 79.75 79 GLU B N 1
ATOM 1394 C CA . GLU B 1 79 ? -17.766 -7.535 -3.359 1 79.75 79 GLU B CA 1
ATOM 1395 C C . GLU B 1 79 ? -17.469 -6.117 -2.883 1 79.75 79 GLU B C 1
ATOM 1397 O O . GLU B 1 79 ? -18.234 -5.188 -3.146 1 79.75 79 GLU B O 1
ATOM 1402 N N . VAL B 1 80 ? -16.344 -5.988 -2.27 1 74.38 80 VAL B N 1
ATOM 1403 C CA . VAL B 1 80 ? -15.969 -4.684 -1.74 1 74.38 80 VAL B CA 1
ATOM 1404 C C . VAL B 1 80 ? -15.352 -3.836 -2.85 1 74.38 80 VAL B C 1
ATOM 1406 O O . VAL B 1 80 ? -15.617 -2.635 -2.945 1 74.38 80 VAL B O 1
ATOM 1409 N N . TYR B 1 81 ? -14.656 -4.535 -3.686 1 81.38 81 TYR B N 1
ATOM 1410 C CA . TYR B 1 81 ? -13.883 -3.861 -4.723 1 81.38 81 TYR B CA 1
ATOM 1411 C C . TYR B 1 81 ? -14.797 -3.123 -5.691 1 81.38 81 TYR B C 1
ATOM 1413 O O . TYR B 1 81 ? -14.484 -2.016 -6.133 1 81.38 81 TYR B O 1
ATOM 1421 N N . THR B 1 82 ? -15.922 -3.631 -5.934 1 81.56 82 THR B N 1
ATOM 1422 C CA . THR B 1 82 ? -16.844 -3.025 -6.879 1 81.56 82 THR B CA 1
ATOM 1423 C C . THR B 1 82 ? -17.516 -1.799 -6.262 1 81.56 82 THR B C 1
ATOM 1425 O O . THR B 1 82 ? -18.109 -0.983 -6.977 1 81.56 82 THR B O 1
ATOM 1428 N N . LYS B 1 83 ? -17.406 -1.622 -5.008 1 77.25 83 LYS B N 1
ATOM 1429 C CA . LYS B 1 83 ? -18.047 -0.504 -4.324 1 77.25 83 LYS B CA 1
ATOM 1430 C C . LYS B 1 83 ? -17.094 0.685 -4.203 1 77.25 83 LYS B C 1
ATOM 1432 O O . LYS B 1 83 ? -17.531 1.804 -3.918 1 77.25 83 LYS B O 1
ATOM 1437 N N . ILE B 1 84 ? -15.867 0.368 -4.418 1 75.44 84 ILE B N 1
ATOM 1438 C CA . ILE B 1 84 ? -14.859 1.414 -4.277 1 75.44 84 ILE B CA 1
ATOM 1439 C C . ILE B 1 84 ? -14.859 2.305 -5.52 1 75.44 84 ILE B C 1
ATOM 1441 O O . ILE B 1 84 ? -14.82 1.807 -6.648 1 75.44 84 ILE B O 1
ATOM 1445 N N . ASN B 1 85 ? -15.031 3.631 -5.242 1 75.12 85 ASN B N 1
ATOM 1446 C CA . ASN B 1 85 ? -14.891 4.594 -6.328 1 75.12 85 ASN B CA 1
ATOM 1447 C C . ASN B 1 85 ? -13.438 5.027 -6.508 1 75.12 85 ASN B C 1
ATOM 1449 O O . ASN B 1 85 ? -12.977 5.949 -5.832 1 75.12 85 ASN B O 1
ATOM 1453 N N . TRP B 1 86 ? -12.766 4.449 -7.406 1 77 86 TRP B N 1
ATOM 1454 C CA . TRP B 1 86 ? -11.336 4.668 -7.629 1 77 86 TRP B CA 1
ATOM 1455 C C . TRP B 1 86 ? -11.078 6.066 -8.18 1 77 86 TRP B C 1
ATOM 1457 O O . TRP B 1 86 ? -9.953 6.566 -8.117 1 77 86 TRP B O 1
ATOM 1467 N N . GLU B 1 87 ? -12.148 6.668 -8.719 1 73.81 87 GLU B N 1
ATOM 1468 C CA . GLU B 1 87 ? -12 8.008 -9.273 1 73.81 87 GLU B CA 1
ATOM 1469 C C . GLU B 1 87 ? -11.82 9.047 -8.172 1 73.81 87 GLU B C 1
ATOM 1471 O O . GLU B 1 87 ? -11.25 10.117 -8.414 1 73.81 87 GLU B O 1
ATOM 1476 N N . THR B 1 88 ? -12.234 8.672 -6.984 1 73.06 88 THR B N 1
ATOM 1477 C CA . THR B 1 88 ? -12.25 9.68 -5.93 1 73.06 88 THR B CA 1
ATOM 1478 C C . THR B 1 88 ? -11.094 9.453 -4.953 1 73.06 88 THR B C 1
ATOM 1480 O O . THR B 1 88 ? -10.852 10.273 -4.066 1 73.06 88 THR B O 1
ATOM 1483 N N . ILE B 1 89 ? -10.398 8.414 -5.148 1 76.69 89 ILE B N 1
ATOM 1484 C CA . ILE B 1 89 ? -9.312 8.109 -4.23 1 76.69 89 ILE B CA 1
ATOM 1485 C C . ILE B 1 89 ? -8.156 9.078 -4.461 1 76.69 89 ILE B C 1
ATOM 1487 O O . ILE B 1 89 ? -7.789 9.352 -5.605 1 76.69 89 ILE B O 1
ATOM 1491 N N . LYS B 1 90 ? -7.715 9.672 -3.324 1 80.38 90 LYS B N 1
ATOM 1492 C CA . LYS B 1 90 ? -6.586 10.594 -3.402 1 80.38 90 LYS B CA 1
ATOM 1493 C C . LYS B 1 90 ? -5.359 10.016 -2.703 1 80.38 90 LYS B C 1
ATOM 1495 O O . LYS B 1 90 ? -5.453 9.508 -1.585 1 80.38 90 LYS B O 1
ATOM 1500 N N . GLY B 1 91 ? -4.297 9.906 -3.42 1 82.56 91 GLY B N 1
ATOM 1501 C CA . GLY B 1 91 ? -3.035 9.414 -2.893 1 82.56 91 GLY B CA 1
ATOM 1502 C C . GLY B 1 91 ? -1.827 10.102 -3.5 1 82.56 91 GLY B C 1
ATOM 1503 O O . GLY B 1 91 ? -1.909 10.656 -4.594 1 82.56 91 GLY B O 1
ATOM 1504 N N . HIS B 1 92 ? -0.729 10.125 -2.717 1 82.38 92 HIS B N 1
ATOM 1505 C CA . HIS B 1 92 ? 0.518 10.742 -3.162 1 82.38 92 HIS B CA 1
ATOM 1506 C C . HIS B 1 92 ? 1.7 9.805 -2.943 1 82.38 92 HIS B C 1
ATOM 1508 O O . HIS B 1 92 ? 2.023 9.461 -1.804 1 82.38 92 HIS B O 1
ATOM 1514 N N . PRO B 1 93 ? 2.303 9.375 -4.043 1 82 93 PRO B N 1
ATOM 1515 C CA . PRO B 1 93 ? 3.527 8.586 -3.873 1 82 93 PRO B CA 1
ATOM 1516 C C . PRO B 1 93 ? 4.688 9.414 -3.322 1 82 93 PRO B C 1
ATOM 1518 O O . PRO B 1 93 ? 4.863 10.57 -3.709 1 82 93 PRO B O 1
ATOM 1521 N N . LEU B 1 94 ? 5.43 9.086 -2.344 1 74.5 94 LEU B N 1
ATOM 1522 C CA . LEU B 1 94 ? 6.551 9.836 -1.793 1 74.5 94 LEU B CA 1
ATOM 1523 C C . LEU B 1 94 ? 7.879 9.273 -2.287 1 74.5 94 LEU B C 1
ATOM 1525 O O . LEU B 1 94 ? 8.836 10.016 -2.502 1 74.5 94 LEU B O 1
ATOM 1529 N N . LYS B 1 95 ? 8.398 7.852 -1.908 1 60.44 95 LYS B N 1
ATOM 1530 C CA . LYS B 1 95 ? 9.75 7.375 -2.193 1 60.44 95 LYS B CA 1
ATOM 1531 C C . LYS B 1 95 ? 9.898 6.988 -3.662 1 60.44 95 LYS B C 1
ATOM 1533 O O . LYS B 1 95 ? 9.117 6.188 -4.18 1 60.44 95 LYS B O 1
ATOM 1538 N N . THR B 1 96 ? 10.234 7.953 -4.441 1 54.22 96 THR B N 1
ATOM 1539 C CA . THR B 1 96 ? 10.977 7.449 -5.59 1 54.22 96 THR B CA 1
ATOM 1540 C C . THR B 1 96 ? 12.281 6.797 -5.145 1 54.22 96 THR B C 1
ATOM 1542 O O . THR B 1 96 ? 13.141 7.453 -4.559 1 54.22 96 THR B O 1
ATOM 1545 N N . THR B 1 97 ? 12.211 5.727 -4.434 1 41.16 97 THR B N 1
ATOM 1546 C CA . THR B 1 97 ? 13.523 5.141 -4.227 1 41.16 97 THR B CA 1
ATOM 1547 C C . THR B 1 97 ? 14.422 5.383 -5.434 1 41.16 97 THR B C 1
ATOM 1549 O O . THR B 1 97 ? 14.797 4.441 -6.137 1 41.16 97 THR B O 1
ATOM 1552 N N . LYS B 1 98 ? 14.25 6.277 -6.23 1 37.03 98 LYS B N 1
ATOM 1553 C CA . LYS B 1 98 ? 15.445 6.445 -7.051 1 37.03 98 LYS B CA 1
ATOM 1554 C C . LYS B 1 98 ? 16.672 6.664 -6.18 1 37.03 98 LYS B C 1
ATOM 1556 O O . LYS B 1 98 ? 16.688 7.543 -5.312 1 37.03 98 LYS B O 1
ATOM 1561 N N . ASN B 1 99 ? 17.375 5.605 -5.766 1 34.91 99 ASN B N 1
ATOM 1562 C CA . ASN B 1 99 ? 18.781 5.652 -5.379 1 34.91 99 ASN B CA 1
ATOM 1563 C C . ASN B 1 99 ? 19.5 6.84 -6.016 1 34.91 99 ASN B C 1
ATOM 1565 O O . ASN B 1 99 ? 19.609 6.918 -7.242 1 34.91 99 ASN B O 1
ATOM 1569 N N . SER B 1 100 ? 19.203 7.988 -5.711 1 30.84 100 SER B N 1
ATOM 1570 C CA . SER B 1 100 ? 20.328 8.852 -6.055 1 30.84 100 SER B CA 1
ATOM 1571 C C . SER B 1 100 ? 21.656 8.211 -5.684 1 30.84 100 SER B C 1
ATOM 1573 O O . SER B 1 100 ? 21.984 8.078 -4.5 1 30.84 100 SER B O 1
ATOM 1575 N N . LEU B 1 101 ? 21.969 7.098 -6.148 1 25.34 101 LEU B N 1
ATOM 1576 C CA . LEU B 1 101 ? 23.422 6.996 -6.266 1 25.34 101 LEU B CA 1
ATOM 1577 C C . LEU B 1 101 ? 23.969 8.117 -7.141 1 25.34 101 LEU B C 1
ATOM 1579 O O . LEU B 1 101 ? 23.391 8.453 -8.172 1 25.34 101 LEU B O 1
#

Secondary structure (DSSP, 8-state):
--GGGGGTTSEEEEEETT--EEEEEEEEE-TT--EEEEEEEEEE----TT--PPPEEEEEEEEEE-GGGEEEEEE--HHHHTT--TTT--EEE--------/--GGGGGTTSEEEEEETT--EEEEEEEEE-TT--EEEEEEEEEE----TT--PPPEEEEEEEEEE-GGGEEEEEE--HHHHTT--TTT--EEE--------

pLDDT: mean 82.56, std 16.9, range [25.34, 98.12]

Nearest PDB structures (foldseek):
  3jcr-assembly1_o  TM=7.618E-01  e=6.962E-06  Homo sapiens
  8xi2-assembly1_b  TM=7.491E-01  e=9.653E-06  Chlamydomonas reinhardtii
  4c8q-assembly1_E  TM=7.811E-01  e=2.868E-05  Saccharomyces cerevisiae S288C
  3jcr-assembly1_3  TM=7.911E-01  e=7.239E-05  Homo sapiens
  8r0b-assembly1_67  TM=7.883E-01  e=1.391E-04  Homo sapiens

Radius of gyration: 16.42 Å; Cα contacts (8 Å, |Δi|>4): 459; chains: 2; bounding box: 42×46×39 Å

Sequence (202 aa):
MSELASFVGKKVHVITTDARFFEGILEGFDKNTNIILSNSIERLIHSTQESDEANEAIPSGVNIMRGNEIVCIGEIDEEVYTKINWETIKGHPLKTTKNSLMSELASFVGKKVHVITTDARFFEGILEGFDKNTNIILSNSIERLIHSTQESDEANEAIPSGVNIMRGNEIVCIGEIDEEVYTKINWETIKGHPLKTTKNSL

Organism: Candida parapsilosis (strain CDC 317 / ATCC MYA-4646) (NCBI:txid578454)

InterPro domains:
  IPR001163 Sm domain, eukaryotic/archaea-type [PF01423] (3-74)
  IPR001163 Sm domain, eukaryotic/archaea-type [SM00651] (2-75)
  IPR010920 LSM domain superfamily [SSF50182] (2-80)
  IPR034103 Sm-like protein Lsm8 [cd01727] (1-95)
  IPR044642 U6 snRNA-associated Sm-like protein Lsm1/8 [PTHR15588] (2-98)
  IPR047575 Sm domain [PS52002] (1-79)